Protein AF-A0A132GSX6-F1 (afdb_monomer_lite)

Radius of gyration: 27.73 Å; chains: 1; bounding box: 87×56×60 Å

Sequence (296 aa):
MCTFAADLQNEKNLLTMFFDGISNSGMMAFSIIYGVTGVVPLIAALYLLLRRANAFAPEVTPPVRLRRWAAAFFMVTALGHVWWYILYALSGDVRSEADLMRTAGYMAAVVLDIVTLQTTFAGTLMAMLQDRRRPVWPAFAAMAPFVAMGVVQMVHPSPRLMWAVIAYVVLLYVTFTAYMAFAVRQYGRWLRDNYADLERKEVWLSHVLSLAFMLLLILYSFTEFDICQLYLLHFSELVFFVFLLWRVETLSDLSGSGIQEDEETRRREYRNTGIQEDGNTGIQEDDAGPSPYTLS

Secondary structure (DSSP, 8-state):
-HHHHHHHHHHHHHHHHHHHHHTSHHHHHHHHHHHHHHHHHHHHHHHHHH--S-SS-TT----HHHHHHHHHHHHHHHHHHHHHHHHHHTT----SHHHHTTSHHHHHHHHHHHHHHHHHHHHHHHHHTT-TTS-SHHHHHHTHHHHHHHHHHHHS--HHHHHHHHHHHHHHHHHHHHHHHHHHHHHHHHHHHH-S--TT--HHHHHHHHHHHHHHHHHHTTS---HHHHHHHHHHHHHHHHHHHHHHHHS--TTTHHHHHHHHHHHHHHHHTT----------------------

Foldseek 3Di:
DVVVVVVVVVVVVVVVVLVVVCVPVLNVVLVVLLLVLLVVLQVLLCCLVVDQADDQCRPFRFDNQLSNLSSQLSNLSNVLSVLCVVLVVVQPDQPDPLSSQQALSNLVSVLSNLLRNQLSLLSNLVVLLVPPVDDSVVSNVLSVVLNVLSVVCNVPPDPVSVVVSLVSSVVSLVVSLVVSVVSCVVSVVVCVVQPVDCVLPVSVVLSVVLSVLVVVLSVLVPDDDDSVSSVVNSVSSVVSSVSSSSSSNSHHNPPPPPVVVVVVVVVVVVVVVPPDPPDPDDDDDDDDDDDDDDDD

pLDDT: mean 78.57, std 16.87, range [37.38, 98.31]

Structure (mmCIF, N/CA/C/O backbone):
data_AF-A0A132GSX6-F1
#
_entry.id   AF-A0A132GSX6-F1
#
loop_
_atom_site.group_PDB
_atom_site.id
_atom_site.type_symbol
_atom_site.label_atom_id
_atom_site.label_alt_id
_atom_site.label_comp_id
_atom_site.label_asym_id
_atom_site.label_entity_id
_atom_site.label_seq_id
_atom_site.pdbx_PDB_ins_code
_atom_site.Cartn_x
_atom_site.Cartn_y
_atom_site.Cartn_z
_atom_site.occupancy
_atom_site.B_iso_or_equiv
_atom_site.auth_seq_id
_atom_site.auth_comp_id
_atom_site.auth_asym_id
_atom_site.auth_atom_id
_atom_site.pdbx_PDB_model_num
ATOM 1 N N . MET A 1 1 ? 30.858 -28.127 -20.982 1.00 47.06 1 MET A N 1
ATOM 2 C CA . MET A 1 1 ? 31.596 -27.939 -19.710 1.00 47.06 1 MET A CA 1
ATOM 3 C C . MET A 1 1 ? 32.362 -26.616 -19.649 1.00 47.06 1 MET A C 1
ATOM 5 O O . MET A 1 1 ? 32.316 -26.003 -18.597 1.00 47.06 1 MET A O 1
ATOM 9 N N . CYS A 1 2 ? 32.982 -26.115 -20.731 1.00 45.97 2 CYS A N 1
ATOM 10 C CA . CYS A 1 2 ? 33.668 -24.806 -20.703 1.00 45.97 2 CYS A CA 1
ATOM 11 C C . CYS A 1 2 ? 32.748 -23.570 -20.587 1.00 45.97 2 CYS A C 1
ATOM 13 O O . CYS A 1 2 ? 33.209 -22.529 -20.142 1.00 45.97 2 CYS A O 1
ATOM 15 N N . THR A 1 3 ? 31.462 -23.668 -20.935 1.00 45.62 3 THR A N 1
ATOM 16 C CA . THR A 1 3 ? 30.487 -22.567 -20.790 1.00 45.62 3 THR A CA 1
ATOM 17 C C . THR A 1 3 ? 30.017 -22.368 -19.345 1.00 45.62 3 THR A C 1
ATOM 19 O O . THR A 1 3 ? 29.916 -21.240 -18.886 1.00 45.62 3 THR A O 1
ATOM 22 N N . PHE A 1 4 ? 29.854 -23.452 -18.582 1.00 38.16 4 PHE A N 1
ATOM 23 C CA . PHE A 1 4 ? 29.388 -23.395 -17.189 1.00 38.16 4 PHE A CA 1
ATOM 24 C C . PHE A 1 4 ? 30.395 -22.719 -16.240 1.00 38.16 4 PHE A C 1
ATOM 26 O O . PHE A 1 4 ? 30.014 -22.053 -15.285 1.00 38.16 4 PHE A O 1
ATOM 33 N N . ALA A 1 5 ? 31.696 -22.859 -16.515 1.00 43.88 5 ALA A N 1
ATOM 34 C CA . ALA A 1 5 ? 32.745 -22.205 -15.733 1.00 43.88 5 ALA A CA 1
ATOM 35 C C . ALA A 1 5 ? 32.859 -20.695 -16.022 1.00 43.88 5 ALA A C 1
ATOM 37 O O . ALA A 1 5 ? 33.265 -19.942 -15.141 1.00 43.88 5 ALA A O 1
ATOM 38 N N . ALA A 1 6 ? 32.487 -20.250 -17.229 1.00 47.56 6 ALA A N 1
ATOM 39 C CA . ALA A 1 6 ? 32.461 -18.831 -17.585 1.00 47.56 6 ALA A CA 1
ATOM 40 C C . ALA A 1 6 ? 31.261 -18.109 -16.946 1.00 47.56 6 ALA A C 1
ATOM 42 O O . ALA A 1 6 ? 31.431 -17.009 -16.425 1.00 47.56 6 ALA A O 1
ATOM 43 N N . ASP A 1 7 ? 30.095 -18.763 -16.891 1.00 43.75 7 ASP A N 1
ATOM 44 C CA . ASP A 1 7 ? 28.904 -18.225 -16.218 1.00 43.75 7 ASP A CA 1
ATOM 45 C C . ASP A 1 7 ? 29.120 -18.075 -14.701 1.00 43.75 7 ASP A C 1
ATOM 47 O O . ASP A 1 7 ? 28.818 -17.027 -14.132 1.00 43.75 7 ASP A O 1
ATOM 51 N N . LEU A 1 8 ? 29.765 -19.053 -14.049 1.00 46.72 8 LEU A N 1
ATOM 52 C CA . LEU A 1 8 ? 30.074 -18.980 -12.611 1.00 46.72 8 LEU A CA 1
ATOM 53 C C . LEU A 1 8 ? 31.089 -17.877 -12.257 1.00 46.72 8 LEU A C 1
ATOM 55 O O . LEU A 1 8 ? 31.076 -17.334 -11.150 1.00 46.72 8 LEU A O 1
ATOM 59 N N . GLN A 1 9 ? 32.004 -17.562 -13.178 1.00 46.28 9 GLN A N 1
ATOM 60 C CA . GLN A 1 9 ? 32.966 -16.473 -13.003 1.00 46.28 9 GLN A CA 1
ATOM 61 C C . GLN A 1 9 ? 32.269 -15.107 -13.126 1.00 46.28 9 GLN A C 1
ATOM 63 O O . GLN A 1 9 ? 32.640 -14.166 -12.427 1.00 46.28 9 GLN A O 1
ATOM 68 N N . ASN A 1 10 ? 31.232 -15.014 -13.964 1.00 47.53 10 ASN A N 1
ATOM 69 C CA . ASN A 1 10 ? 30.439 -13.801 -14.140 1.00 47.53 10 ASN A CA 1
ATOM 70 C C . ASN A 1 10 ? 29.509 -13.539 -12.939 1.00 47.53 10 ASN A C 1
ATOM 72 O O . ASN A 1 10 ? 29.406 -12.402 -12.488 1.00 47.53 10 ASN A O 1
ATOM 76 N N . GLU A 1 11 ? 28.928 -14.584 -12.335 1.00 50.19 11 GLU A N 1
ATOM 77 C CA . GLU A 1 11 ? 28.158 -14.463 -11.081 1.00 50.19 11 GLU A CA 1
ATOM 78 C C . GLU A 1 11 ? 29.018 -13.990 -9.898 1.00 50.19 11 GLU A C 1
ATOM 80 O O . GLU A 1 11 ? 28.590 -13.146 -9.106 1.00 50.19 11 GLU A O 1
ATOM 85 N N . LYS A 1 12 ? 30.261 -14.483 -9.791 1.00 49.28 12 LYS A N 1
ATOM 86 C CA . LYS A 1 12 ? 31.209 -14.006 -8.771 1.00 49.28 12 LYS A CA 1
ATOM 87 C C . LYS A 1 12 ? 31.546 -12.531 -8.951 1.00 49.28 12 LYS A C 1
ATOM 89 O O . LYS A 1 12 ? 31.607 -11.822 -7.952 1.00 49.28 12 LYS A O 1
ATOM 94 N N . ASN A 1 13 ? 31.703 -12.083 -10.196 1.00 52.22 13 ASN A N 1
ATOM 95 C CA . ASN A 1 13 ? 31.949 -10.679 -10.507 1.00 52.22 13 ASN A CA 1
ATOM 96 C C . ASN A 1 13 ? 30.751 -9.794 -10.143 1.00 52.22 13 ASN A C 1
ATOM 98 O O . ASN A 1 13 ? 30.959 -8.683 -9.675 1.00 52.22 13 ASN A O 1
ATOM 102 N N . LEU A 1 14 ? 29.518 -10.286 -10.294 1.00 52.59 14 LEU A N 1
ATOM 103 C CA . LEU A 1 14 ? 28.291 -9.552 -9.964 1.00 52.59 14 LEU A CA 1
ATOM 104 C C . LEU A 1 14 ? 28.140 -9.342 -8.449 1.00 52.59 14 LEU A C 1
ATOM 106 O O . LEU A 1 14 ? 27.826 -8.240 -8.000 1.00 52.59 14 LEU A O 1
ATOM 110 N N . LEU A 1 15 ? 28.457 -10.370 -7.654 1.00 52.69 15 LEU A N 1
ATOM 111 C CA . LEU A 1 15 ? 28.504 -10.256 -6.195 1.00 52.69 15 LEU A CA 1
ATOM 112 C C . LEU A 1 15 ? 29.637 -9.335 -5.729 1.00 52.69 15 LEU A C 1
ATOM 114 O O . LEU A 1 15 ? 29.398 -8.486 -4.875 1.00 52.69 15 LEU A O 1
ATOM 118 N N . THR A 1 16 ? 30.849 -9.439 -6.285 1.00 53.25 16 THR A N 1
ATOM 119 C CA . THR A 1 16 ? 31.948 -8.537 -5.897 1.00 53.25 16 THR A CA 1
ATOM 120 C C . THR A 1 16 ? 31.702 -7.097 -6.330 1.00 53.25 16 THR A C 1
ATOM 122 O O . THR A 1 16 ? 31.942 -6.208 -5.528 1.00 53.25 16 THR A O 1
ATOM 125 N N . MET A 1 17 ? 31.135 -6.833 -7.513 1.00 55.09 17 MET A N 1
ATOM 126 C CA . MET A 1 17 ? 30.765 -5.468 -7.927 1.00 55.09 17 MET A CA 1
ATOM 127 C C . MET A 1 17 ? 29.678 -4.870 -7.024 1.00 55.09 17 MET A C 1
ATOM 129 O O . MET A 1 17 ? 29.709 -3.679 -6.721 1.00 55.09 17 MET A O 1
ATOM 133 N N . PHE A 1 18 ? 28.738 -5.697 -6.553 1.00 55.03 18 PHE A N 1
ATOM 134 C CA . PHE A 1 18 ? 27.717 -5.289 -5.591 1.00 55.03 18 PHE A CA 1
ATOM 135 C C . PHE A 1 18 ? 28.321 -4.974 -4.213 1.00 55.03 18 PHE A C 1
ATOM 137 O O . PHE A 1 18 ? 28.035 -3.919 -3.650 1.00 55.03 18 PHE A O 1
ATOM 144 N N . PHE A 1 19 ? 29.202 -5.831 -3.686 1.00 58.06 19 PHE A N 1
ATOM 145 C CA . PHE A 1 19 ? 29.882 -5.586 -2.407 1.00 58.06 19 PHE A CA 1
ATOM 146 C C . PHE A 1 19 ? 30.886 -4.424 -2.470 1.00 58.06 19 PHE A C 1
ATOM 148 O O . PHE A 1 19 ? 30.966 -3.638 -1.525 1.00 58.06 19 PHE A O 1
ATOM 155 N N . ASP A 1 20 ? 31.585 -4.245 -3.590 1.00 55.16 20 ASP A N 1
ATOM 156 C CA . ASP A 1 20 ? 32.467 -3.097 -3.821 1.00 55.16 20 ASP A CA 1
ATOM 157 C C . ASP A 1 20 ? 31.653 -1.804 -3.978 1.00 55.16 20 ASP A C 1
ATOM 159 O O . ASP A 1 20 ? 32.035 -0.763 -3.441 1.00 55.16 20 ASP A O 1
ATOM 163 N N . GLY A 1 21 ? 30.477 -1.874 -4.614 1.00 54.53 21 GLY A N 1
ATOM 164 C CA . GLY A 1 21 ? 29.494 -0.792 -4.658 1.00 54.53 21 GLY A CA 1
ATOM 165 C C . GLY A 1 21 ? 28.941 -0.427 -3.277 1.00 54.53 21 GLY A C 1
ATOM 166 O O . GLY A 1 21 ? 28.777 0.756 -2.988 1.00 54.53 21 GLY A O 1
ATOM 167 N N . ILE A 1 22 ? 28.732 -1.412 -2.394 1.00 52.72 22 ILE A N 1
ATOM 168 C CA . ILE A 1 22 ? 28.355 -1.209 -0.983 1.00 52.72 22 ILE A CA 1
ATOM 169 C C . ILE A 1 22 ? 29.475 -0.518 -0.191 1.00 52.72 22 ILE A C 1
ATOM 171 O O . ILE A 1 22 ? 29.180 0.176 0.778 1.00 52.72 22 ILE A O 1
ATOM 175 N N . SER A 1 23 ? 30.746 -0.638 -0.591 1.00 54.50 23 SER A N 1
ATOM 176 C CA . SER A 1 23 ? 31.847 0.058 0.096 1.00 54.50 23 SER A CA 1
ATOM 177 C C . SER A 1 23 ? 31.769 1.590 -0.024 1.00 54.50 23 SER A C 1
ATOM 179 O O . SER A 1 23 ? 32.332 2.301 0.812 1.00 54.50 23 SER A O 1
ATOM 181 N N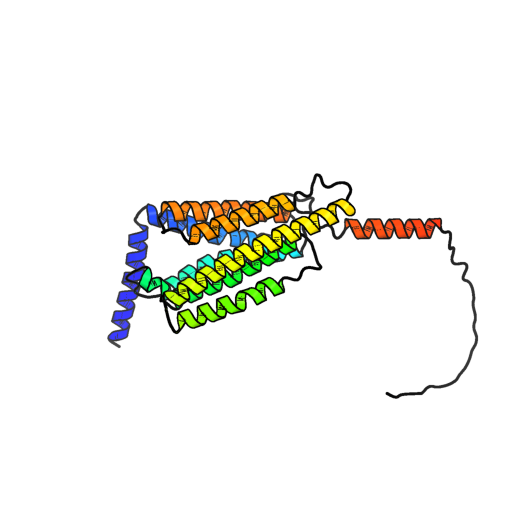 . ASN A 1 24 ? 30.997 2.113 -0.989 1.00 68.62 24 ASN A N 1
ATOM 182 C CA . ASN A 1 24 ? 30.594 3.515 -0.992 1.00 68.62 24 ASN A CA 1
ATOM 183 C C . ASN A 1 24 ? 29.591 3.755 0.142 1.00 68.62 24 ASN A C 1
ATOM 185 O O . ASN A 1 24 ? 28.496 3.190 0.157 1.00 68.62 24 ASN A O 1
ATOM 189 N N . SER A 1 25 ? 29.935 4.657 1.062 1.00 69.12 25 SER A N 1
ATOM 190 C CA . SER A 1 25 ? 29.137 4.989 2.253 1.00 69.12 25 SER A CA 1
ATOM 191 C C . SER A 1 25 ? 27.652 5.258 1.958 1.00 69.12 25 SER A C 1
ATOM 193 O O . SER A 1 25 ? 26.793 4.881 2.755 1.00 69.12 25 SER A O 1
ATOM 195 N N . GLY A 1 26 ? 27.336 5.838 0.794 1.00 72.88 26 GLY A N 1
ATOM 196 C CA . GLY A 1 26 ? 25.962 6.082 0.346 1.00 72.88 26 GLY A CA 1
ATOM 197 C C . GLY A 1 26 ? 25.153 4.819 0.018 1.00 72.88 26 GLY A C 1
ATOM 198 O O . GLY A 1 26 ? 23.970 4.764 0.342 1.00 72.88 26 GLY A O 1
ATOM 199 N N . MET A 1 27 ? 25.768 3.785 -0.563 1.00 75.56 27 MET A N 1
ATOM 200 C CA . MET A 1 27 ? 25.083 2.529 -0.912 1.00 75.56 27 MET A CA 1
ATOM 201 C C . MET A 1 27 ? 24.907 1.615 0.300 1.00 75.56 27 MET A C 1
ATOM 203 O O . MET A 1 27 ? 23.891 0.924 0.418 1.00 75.56 27 MET A O 1
ATOM 207 N N . MET A 1 28 ? 25.863 1.639 1.234 1.00 82.69 28 MET A N 1
ATOM 208 C CA . MET A 1 28 ? 25.735 0.930 2.506 1.00 82.69 28 MET A CA 1
ATOM 209 C C . MET A 1 28 ? 24.559 1.469 3.322 1.00 82.69 28 MET A C 1
ATOM 211 O O . MET A 1 28 ? 23.715 0.696 3.771 1.00 82.69 28 MET A O 1
ATOM 215 N N . ALA A 1 29 ? 24.472 2.793 3.474 1.00 85.62 29 ALA A N 1
ATOM 216 C CA . ALA A 1 29 ? 23.383 3.428 4.207 1.00 85.62 29 ALA A CA 1
ATOM 217 C C . ALA A 1 29 ? 22.014 3.160 3.555 1.00 85.62 29 ALA A C 1
ATOM 219 O O . ALA A 1 29 ? 21.051 2.864 4.266 1.00 85.62 29 ALA A O 1
ATOM 220 N N . PHE A 1 30 ? 21.940 3.159 2.219 1.00 84.50 30 PHE A N 1
ATOM 221 C CA . PHE A 1 30 ? 20.719 2.809 1.493 1.00 84.50 30 PHE A CA 1
ATOM 222 C C . PHE A 1 30 ? 20.316 1.348 1.742 1.00 84.50 30 PHE A C 1
ATOM 224 O O . PHE A 1 30 ? 19.171 1.055 2.072 1.00 84.50 30 PHE A O 1
ATOM 231 N N . SER A 1 31 ? 21.270 0.420 1.672 1.00 85.94 31 SER A N 1
ATOM 232 C CA . SER A 1 31 ? 21.003 -1.002 1.919 1.00 85.94 31 SER A CA 1
ATOM 233 C C . SER A 1 31 ? 20.517 -1.255 3.351 1.00 85.94 31 SER A C 1
ATOM 235 O O . SER A 1 31 ? 19.631 -2.080 3.573 1.00 85.94 31 SER A O 1
ATOM 237 N N . ILE A 1 32 ? 21.058 -0.518 4.329 1.00 91.12 32 ILE A N 1
ATOM 238 C CA . ILE A 1 32 ? 20.607 -0.584 5.723 1.00 91.12 32 ILE A CA 1
ATOM 239 C C . ILE A 1 32 ? 19.165 -0.085 5.842 1.00 91.12 32 ILE A C 1
ATOM 241 O O . ILE A 1 32 ? 18.340 -0.792 6.419 1.00 91.12 32 ILE A O 1
ATOM 245 N N . ILE A 1 33 ? 18.833 1.096 5.301 1.00 91.12 33 ILE A N 1
ATOM 246 C CA . ILE A 1 33 ? 17.466 1.627 5.419 1.00 91.12 33 ILE A CA 1
ATOM 247 C C . ILE A 1 33 ? 16.451 0.759 4.663 1.00 91.12 33 ILE A C 1
ATOM 249 O O . ILE A 1 33 ? 15.360 0.531 5.182 1.00 91.12 33 ILE A O 1
ATOM 253 N N . TYR A 1 34 ? 16.833 0.203 3.510 1.00 89.88 34 TYR A N 1
ATOM 254 C CA . TYR A 1 34 ? 16.035 -0.758 2.744 1.00 89.88 34 TYR A CA 1
ATOM 255 C C . TYR A 1 34 ? 15.789 -2.053 3.540 1.00 89.88 34 TYR A C 1
ATOM 257 O O . TYR A 1 34 ? 14.673 -2.556 3.646 1.00 89.88 34 TYR A O 1
ATOM 265 N N . GLY A 1 35 ? 16.826 -2.589 4.190 1.00 93.06 35 GLY A N 1
ATOM 266 C CA . GLY A 1 35 ? 16.683 -3.752 5.068 1.00 93.06 35 GLY A CA 1
ATOM 267 C C . GLY A 1 35 ? 15.777 -3.469 6.272 1.00 93.06 35 GLY A C 1
ATOM 268 O O . GLY A 1 35 ? 14.911 -4.277 6.607 1.00 93.06 35 GLY A O 1
ATOM 269 N N . VAL A 1 36 ? 15.930 -2.302 6.905 1.00 95.81 36 VAL A N 1
ATOM 270 C CA . VAL A 1 36 ? 15.093 -1.875 8.039 1.00 95.81 36 VAL A CA 1
ATOM 271 C C . VAL A 1 36 ? 13.630 -1.715 7.618 1.00 95.81 36 VAL A C 1
ATOM 273 O O . VAL A 1 36 ? 12.744 -2.187 8.333 1.00 95.81 36 VAL A O 1
ATOM 276 N N . THR A 1 37 ? 13.367 -1.115 6.455 1.00 93.19 37 THR A N 1
ATOM 277 C CA . THR A 1 37 ? 12.010 -0.965 5.899 1.00 93.19 37 THR A CA 1
ATOM 278 C C . THR A 1 37 ? 11.356 -2.290 5.529 1.00 93.19 37 THR A C 1
ATOM 280 O O . THR A 1 37 ? 10.138 -2.380 5.626 1.00 93.19 37 THR A O 1
ATOM 283 N N . GLY A 1 38 ? 12.123 -3.343 5.233 1.00 94.81 38 GLY A N 1
ATOM 284 C CA . GLY A 1 38 ? 11.595 -4.706 5.103 1.00 94.81 38 GLY A CA 1
ATOM 285 C C . GLY A 1 38 ? 11.366 -5.424 6.444 1.00 94.81 38 GLY A C 1
ATOM 286 O O . GLY A 1 38 ? 10.352 -6.097 6.638 1.00 94.81 38 GLY A O 1
ATOM 287 N N . VAL A 1 39 ? 12.282 -5.280 7.408 1.00 97.62 39 VAL A N 1
ATOM 288 C CA . VAL A 1 39 ? 12.236 -6.012 8.692 1.00 97.62 39 VAL A CA 1
ATOM 289 C C . VAL A 1 39 ? 11.191 -5.449 9.660 1.00 97.62 39 VAL A C 1
ATOM 291 O O . VAL A 1 39 ? 10.501 -6.218 10.331 1.00 97.62 39 VAL A O 1
ATOM 294 N N . VAL A 1 40 ? 11.037 -4.126 9.742 1.00 97.50 40 VAL A N 1
ATOM 295 C CA . VAL A 1 40 ? 10.042 -3.480 10.618 1.00 97.50 40 VAL A CA 1
ATOM 296 C C . VAL A 1 40 ? 8.611 -3.973 10.349 1.00 97.50 40 VAL A C 1
ATOM 298 O O . VAL A 1 40 ? 7.961 -4.417 11.302 1.00 97.50 40 VAL A O 1
ATOM 301 N N . PRO A 1 41 ? 8.092 -3.966 9.105 1.00 97.12 41 PRO A N 1
ATOM 302 C CA . PRO A 1 41 ? 6.758 -4.481 8.837 1.00 97.12 41 PRO A CA 1
ATOM 303 C C . PRO A 1 41 ? 6.677 -6.000 9.047 1.00 97.12 41 PRO A C 1
ATOM 305 O O . PRO A 1 41 ? 5.662 -6.472 9.551 1.00 97.12 41 PRO A O 1
ATOM 308 N N . LEU A 1 42 ? 7.738 -6.783 8.809 1.00 98.25 42 LEU A N 1
ATOM 309 C CA . LEU A 1 42 ? 7.736 -8.208 9.174 1.00 98.25 42 LEU A CA 1
ATOM 310 C C . LEU A 1 42 ? 7.492 -8.406 10.680 1.00 98.25 42 LEU A C 1
ATOM 312 O O . LEU A 1 42 ? 6.626 -9.190 11.076 1.00 98.25 42 LEU A O 1
ATOM 316 N N . ILE A 1 43 ? 8.219 -7.667 11.523 1.00 98.31 43 ILE A N 1
ATOM 317 C CA . ILE A 1 43 ? 8.036 -7.701 12.979 1.00 98.31 43 ILE A CA 1
ATOM 318 C C . ILE A 1 43 ? 6.613 -7.265 13.344 1.00 98.31 43 ILE A C 1
ATOM 320 O O . ILE A 1 43 ? 5.966 -7.935 14.147 1.00 98.31 43 ILE A O 1
ATOM 324 N N . ALA A 1 44 ? 6.096 -6.194 12.734 1.00 97.69 44 ALA A N 1
ATOM 325 C CA . ALA A 1 44 ? 4.734 -5.718 12.968 1.00 97.69 44 ALA A CA 1
ATOM 326 C C . ALA A 1 44 ? 3.669 -6.757 12.565 1.00 97.69 44 ALA A C 1
ATOM 328 O O . ALA A 1 44 ? 2.704 -6.973 13.300 1.00 97.69 44 ALA A O 1
ATOM 329 N N . ALA A 1 45 ? 3.852 -7.452 11.439 1.00 98.31 45 ALA A N 1
ATOM 330 C CA . ALA A 1 45 ? 2.959 -8.514 10.983 1.00 98.31 45 ALA A CA 1
ATOM 331 C C . ALA A 1 45 ? 2.932 -9.686 11.973 1.00 98.31 45 ALA A C 1
ATOM 333 O O . ALA A 1 45 ? 1.859 -10.110 12.409 1.00 98.31 45 ALA A O 1
ATOM 334 N N . LEU A 1 46 ? 4.109 -10.177 12.376 1.00 98.12 46 LEU A N 1
ATOM 335 C CA . LEU A 1 46 ? 4.236 -11.248 13.367 1.00 98.12 46 LEU A CA 1
ATOM 336 C C . LEU A 1 46 ? 3.645 -10.829 14.715 1.00 98.12 46 LEU A C 1
ATOM 338 O O . LEU A 1 46 ? 2.902 -11.592 15.327 1.00 98.12 46 LEU A O 1
ATOM 342 N N . TYR A 1 47 ? 3.907 -9.597 15.147 1.00 97.69 47 TYR A N 1
ATOM 343 C CA . TYR A 1 47 ? 3.320 -9.018 16.348 1.00 97.69 47 TYR A CA 1
ATOM 344 C C . TYR A 1 47 ? 1.783 -9.052 16.299 1.00 97.69 47 TYR A C 1
ATOM 346 O O . TYR A 1 47 ? 1.147 -9.550 17.232 1.00 97.69 47 TYR A O 1
ATOM 354 N N . LEU A 1 48 ? 1.177 -8.583 15.203 1.00 96.69 48 LEU A N 1
ATOM 355 C CA . LEU A 1 48 ? -0.279 -8.514 15.069 1.00 96.69 48 LEU A CA 1
ATOM 356 C C . LEU A 1 48 ? -0.950 -9.895 15.027 1.00 96.69 48 LEU A C 1
ATOM 358 O O . LEU A 1 48 ? -2.076 -10.030 15.521 1.00 96.69 48 LEU A O 1
ATOM 362 N N . LEU A 1 49 ? -0.274 -10.898 14.456 1.00 95.94 49 LEU A N 1
ATOM 363 C CA . LEU A 1 49 ? -0.776 -12.271 14.329 1.00 95.94 49 LEU A CA 1
ATOM 364 C C . LEU A 1 49 ? -0.582 -13.106 15.598 1.00 95.94 49 LEU A C 1
ATOM 366 O O . LEU A 1 49 ? -1.467 -13.882 15.956 1.00 95.94 49 LEU A O 1
ATOM 370 N N . LEU A 1 50 ? 0.569 -12.973 16.258 1.00 95.81 50 LEU A N 1
ATOM 371 C CA . LEU A 1 50 ? 0.962 -13.847 17.364 1.00 95.81 50 LEU A CA 1
ATOM 372 C C . LEU A 1 50 ? 0.545 -13.290 18.726 1.00 95.81 50 LEU A C 1
ATOM 374 O O . LEU A 1 50 ? 0.222 -14.058 19.635 1.00 95.81 50 LEU A O 1
ATOM 378 N N . ARG A 1 51 ? 0.526 -11.962 18.891 1.00 92.50 51 ARG A N 1
ATOM 379 C CA . ARG A 1 51 ? 0.175 -11.334 20.167 1.00 92.50 51 ARG A CA 1
ATOM 380 C C . ARG A 1 51 ? -1.312 -11.000 20.213 1.00 92.50 51 ARG A C 1
ATOM 382 O O . ARG A 1 51 ? -1.855 -10.387 19.297 1.00 92.50 51 ARG A O 1
ATOM 389 N N . ARG A 1 52 ? -1.967 -11.378 21.315 1.00 84.31 52 ARG A N 1
ATOM 390 C CA . ARG A 1 52 ? -3.388 -11.074 21.570 1.00 84.31 52 ARG A CA 1
ATOM 391 C C . ARG A 1 52 ? -3.607 -9.719 22.245 1.00 84.31 52 ARG A C 1
ATOM 393 O O . ARG A 1 52 ? -4.627 -9.092 22.001 1.00 84.31 52 ARG A O 1
ATOM 400 N N . ALA A 1 53 ? -2.661 -9.289 23.079 1.00 87.25 53 ALA A N 1
ATOM 401 C CA . ALA A 1 53 ? -2.717 -8.014 23.788 1.00 87.25 53 ALA A CA 1
ATOM 402 C C . ALA A 1 53 ? -2.014 -6.903 23.000 1.00 87.25 53 ALA A C 1
ATOM 404 O O . ALA A 1 53 ? -0.986 -7.152 22.364 1.00 87.25 53 ALA A O 1
ATOM 405 N N . ASN A 1 54 ? -2.538 -5.686 23.107 1.00 90.88 54 ASN A N 1
ATOM 406 C CA . ASN A 1 54 ? -1.918 -4.485 22.561 1.00 90.88 54 ASN A CA 1
ATOM 407 C C . ASN A 1 54 ? -0.697 -4.056 23.390 1.00 90.88 54 ASN A C 1
ATOM 409 O O . ASN A 1 54 ? -0.593 -4.355 24.580 1.00 90.88 54 ASN A O 1
ATOM 413 N N . ALA A 1 55 ? 0.246 -3.382 22.740 1.00 91.56 55 ALA A N 1
ATOM 414 C CA . ALA A 1 55 ? 1.431 -2.803 23.354 1.00 91.56 55 ALA A CA 1
ATOM 415 C C . ALA A 1 55 ? 1.211 -1.330 23.734 1.00 91.56 55 ALA A C 1
ATOM 417 O O . ALA A 1 55 ? 1.641 -0.923 24.808 1.00 91.56 55 ALA A O 1
ATOM 418 N N . PHE A 1 56 ? 0.535 -0.555 22.881 1.00 89.38 56 PHE A N 1
ATOM 419 C CA . PHE A 1 56 ? 0.304 0.882 23.057 1.00 89.38 56 PHE A CA 1
ATOM 420 C C . PHE A 1 56 ? -0.963 1.203 23.853 1.00 89.38 56 PHE A C 1
ATOM 422 O O . PHE A 1 56 ? -0.975 2.178 24.596 1.00 89.38 56 PHE A O 1
ATOM 429 N N . ALA A 1 57 ? -2.015 0.394 23.701 1.00 89.62 57 ALA A N 1
ATOM 430 C CA . ALA A 1 57 ? -3.301 0.576 24.382 1.00 89.62 57 ALA A CA 1
ATOM 431 C C . ALA A 1 57 ? -3.817 -0.768 24.935 1.00 89.62 57 ALA A C 1
ATOM 433 O O . ALA A 1 57 ? -4.688 -1.388 24.312 1.00 89.62 57 ALA A O 1
ATOM 434 N N . PRO A 1 58 ? -3.232 -1.284 26.039 1.00 90.00 58 PRO A N 1
ATOM 435 C CA . PRO A 1 58 ? -3.545 -2.608 26.594 1.00 90.00 58 PRO A CA 1
ATOM 436 C C . PRO A 1 58 ? -5.023 -2.822 26.946 1.00 90.00 58 PRO A C 1
ATOM 438 O O . PRO A 1 58 ? -5.506 -3.951 26.918 1.00 90.00 58 PRO A O 1
ATOM 441 N N . GLU A 1 59 ? -5.730 -1.745 27.274 1.00 88.81 59 GLU A N 1
ATOM 442 C CA . GLU A 1 59 ? -7.153 -1.707 27.612 1.00 88.81 59 GLU A CA 1
ATOM 443 C C . GLU A 1 59 ? -8.083 -1.745 26.392 1.00 88.81 59 GLU A C 1
ATOM 445 O O . GLU A 1 59 ? -9.274 -2.029 26.523 1.00 88.81 59 GLU A O 1
ATOM 450 N N . VAL A 1 60 ? -7.561 -1.471 25.194 1.00 88.06 60 VAL A N 1
ATOM 451 C CA . VAL A 1 60 ? -8.347 -1.471 23.961 1.00 88.06 60 VAL A CA 1
ATOM 452 C C . VAL A 1 60 ? -8.360 -2.869 23.355 1.00 88.06 60 VAL A C 1
ATOM 454 O O . VAL A 1 60 ? -7.321 -3.489 23.153 1.00 88.06 60 VAL A O 1
ATOM 457 N N . THR A 1 61 ? -9.548 -3.354 22.995 1.00 88.81 61 THR A N 1
ATOM 458 C CA . THR A 1 61 ? -9.689 -4.559 22.167 1.00 88.81 61 THR A CA 1
ATOM 459 C C . THR A 1 61 ? -9.883 -4.146 20.707 1.00 88.81 61 THR A C 1
ATOM 461 O O . THR A 1 61 ? -10.934 -3.586 20.379 1.00 88.81 61 THR A O 1
ATOM 464 N N . PRO A 1 62 ? -8.900 -4.379 19.821 1.00 88.81 62 PRO A N 1
ATOM 465 C CA . PRO A 1 62 ? -8.990 -3.942 18.436 1.00 88.81 62 PRO A CA 1
ATOM 466 C C . PRO A 1 62 ? -9.796 -4.920 17.568 1.00 88.81 62 PRO A C 1
ATOM 468 O O . PRO A 1 62 ? -9.791 -6.129 17.830 1.00 88.81 62 PRO A O 1
ATOM 471 N N . PRO A 1 63 ? -10.430 -4.451 16.474 1.00 90.38 63 PRO A N 1
ATOM 472 C CA . PRO A 1 63 ? -11.170 -5.324 15.575 1.00 90.38 63 PRO A CA 1
ATOM 473 C C . PRO A 1 63 ? -10.276 -6.418 14.985 1.00 90.38 63 PRO A C 1
ATOM 475 O O . PRO A 1 63 ? -9.290 -6.138 14.296 1.00 90.38 63 PRO A O 1
ATOM 478 N N . VAL A 1 64 ? -10.662 -7.686 15.160 1.00 92.12 64 VAL A N 1
ATOM 479 C CA . VAL A 1 64 ? -9.898 -8.843 14.643 1.00 92.12 64 VAL A CA 1
ATOM 480 C C . VAL A 1 64 ? -9.700 -8.756 13.127 1.00 92.12 64 VAL A C 1
ATOM 482 O O . VAL A 1 64 ? -8.626 -9.070 12.611 1.00 92.12 64 VAL A O 1
ATOM 485 N N . ARG A 1 65 ? -10.725 -8.287 12.398 1.00 93.06 65 ARG A N 1
ATOM 486 C CA . ARG A 1 65 ? -10.648 -8.070 10.945 1.00 93.06 65 ARG A CA 1
ATOM 487 C C . ARG A 1 65 ? -9.568 -7.041 10.594 1.00 93.06 65 ARG A C 1
ATOM 489 O O . ARG A 1 65 ? -8.813 -7.286 9.661 1.00 93.06 65 ARG A O 1
ATOM 496 N N . LEU A 1 66 ? -9.473 -5.936 11.339 1.00 93.31 66 LEU A N 1
ATOM 497 C CA . LEU A 1 66 ? -8.458 -4.904 11.114 1.00 93.31 66 LEU A CA 1
ATOM 498 C C . LEU A 1 66 ? -7.053 -5.441 11.389 1.00 93.31 66 LEU A C 1
ATOM 500 O O . LEU A 1 66 ? -6.191 -5.300 10.528 1.00 93.31 66 LEU A O 1
ATOM 504 N N . ARG A 1 67 ? -6.842 -6.128 12.523 1.00 95.38 67 ARG A N 1
ATOM 505 C CA . ARG A 1 67 ? -5.539 -6.745 12.833 1.00 95.38 67 ARG A CA 1
ATOM 506 C C . ARG A 1 67 ? -5.059 -7.667 11.715 1.00 95.38 67 ARG A C 1
ATOM 508 O O . ARG A 1 67 ? -3.906 -7.583 11.315 1.00 95.38 67 ARG A O 1
ATOM 515 N N . ARG A 1 68 ? -5.937 -8.535 11.195 1.00 96.25 68 ARG A N 1
ATOM 516 C CA . ARG A 1 68 ? -5.587 -9.497 10.134 1.00 96.25 68 ARG A CA 1
ATOM 517 C C . ARG A 1 68 ? -5.228 -8.814 8.817 1.00 96.25 68 ARG A C 1
ATOM 519 O O . ARG A 1 68 ? -4.240 -9.195 8.202 1.00 96.25 68 ARG A O 1
ATOM 526 N N . TRP A 1 69 ? -6.005 -7.818 8.392 1.00 96.00 69 TRP A N 1
ATOM 527 C CA . TRP A 1 69 ? -5.707 -7.087 7.157 1.00 96.00 69 TRP A CA 1
ATOM 528 C C . TRP A 1 69 ? -4.434 -6.248 7.274 1.00 96.00 69 TRP A C 1
ATOM 530 O O . TRP A 1 69 ? -3.610 -6.303 6.367 1.00 96.00 69 TRP A O 1
ATOM 540 N N . ALA A 1 70 ? -4.226 -5.564 8.402 1.00 95.81 70 ALA A N 1
ATOM 541 C CA . ALA A 1 70 ? -2.996 -4.817 8.647 1.00 95.81 70 ALA A CA 1
ATOM 542 C C . ALA A 1 70 ? -1.769 -5.740 8.709 1.00 95.81 70 ALA A C 1
ATOM 544 O O . ALA A 1 70 ? -0.737 -5.428 8.126 1.00 95.81 70 ALA A O 1
ATOM 545 N N . ALA A 1 71 ? -1.888 -6.911 9.344 1.00 97.94 71 ALA A N 1
ATOM 546 C CA . ALA A 1 71 ? -0.822 -7.909 9.341 1.00 97.94 71 ALA A CA 1
ATOM 547 C C . ALA A 1 71 ? -0.514 -8.432 7.931 1.00 97.94 71 ALA A C 1
ATOM 549 O O . ALA A 1 71 ? 0.652 -8.586 7.584 1.00 97.94 71 ALA A O 1
ATOM 550 N N . ALA A 1 72 ? -1.544 -8.683 7.114 1.00 97.88 72 ALA A N 1
ATOM 551 C CA . ALA A 1 72 ? -1.362 -9.083 5.722 1.00 97.88 72 ALA A CA 1
ATOM 552 C C . ALA A 1 72 ? -0.666 -7.984 4.908 1.00 97.88 72 ALA A C 1
ATOM 554 O O . ALA A 1 72 ? 0.247 -8.292 4.152 1.00 97.88 72 ALA A O 1
ATOM 555 N N . PHE A 1 73 ? -1.054 -6.720 5.105 1.00 96.06 73 PHE A N 1
ATOM 556 C CA . PHE A 1 73 ? -0.405 -5.570 4.480 1.00 96.06 73 PHE A CA 1
ATOM 557 C C . PHE A 1 73 ? 1.076 -5.492 4.855 1.00 96.06 73 PHE A C 1
ATOM 559 O O . PHE A 1 73 ? 1.925 -5.520 3.973 1.00 96.06 73 PHE A O 1
ATOM 566 N N . PHE A 1 74 ? 1.398 -5.516 6.149 1.00 97.56 74 PHE A N 1
ATOM 567 C CA . PHE A 1 74 ? 2.784 -5.497 6.608 1.00 97.56 74 PHE A CA 1
ATOM 568 C C . PHE A 1 74 ? 3.606 -6.693 6.100 1.00 97.56 74 PHE A C 1
ATOM 570 O O . PHE A 1 74 ? 4.748 -6.526 5.678 1.00 97.56 74 PHE A O 1
ATOM 577 N N . MET A 1 75 ? 3.031 -7.899 6.093 1.00 98.06 75 MET A N 1
ATOM 578 C CA . MET A 1 75 ? 3.716 -9.081 5.566 1.00 98.06 75 MET A CA 1
ATOM 579 C C . MET A 1 75 ? 4.007 -8.933 4.070 1.00 98.06 75 MET A C 1
ATOM 581 O O . MET A 1 75 ? 5.111 -9.229 3.626 1.00 98.06 75 MET A O 1
ATOM 585 N N . VAL A 1 76 ? 3.034 -8.452 3.297 1.00 96.69 76 VAL A N 1
ATOM 586 C CA . VAL A 1 76 ? 3.206 -8.181 1.869 1.00 96.69 76 VAL A CA 1
ATOM 587 C C . VAL A 1 76 ? 4.278 -7.121 1.635 1.00 96.69 76 VAL A C 1
ATOM 589 O O . VAL A 1 76 ? 5.117 -7.322 0.770 1.00 96.69 76 VAL A O 1
ATOM 592 N N . THR A 1 77 ? 4.321 -6.045 2.422 1.00 94.69 77 THR A N 1
ATOM 593 C CA . THR A 1 77 ? 5.384 -5.036 2.310 1.00 94.69 77 THR A CA 1
ATOM 594 C C . THR A 1 77 ? 6.770 -5.614 2.586 1.00 94.69 77 THR A C 1
ATOM 596 O O . THR A 1 77 ? 7.719 -5.320 1.859 1.00 94.69 77 THR A O 1
ATOM 599 N N . ALA A 1 78 ? 6.898 -6.478 3.596 1.00 96.50 78 ALA A N 1
ATOM 600 C CA . ALA A 1 78 ? 8.154 -7.165 3.882 1.00 96.50 78 ALA A CA 1
ATOM 601 C C . ALA A 1 78 ? 8.573 -8.100 2.735 1.00 96.50 78 ALA A C 1
ATOM 603 O O . ALA A 1 78 ? 9.730 -8.092 2.319 1.00 96.50 78 ALA A O 1
ATOM 604 N N . LEU A 1 79 ? 7.629 -8.876 2.191 1.00 96.25 79 LEU A N 1
ATOM 605 C CA . LEU A 1 79 ? 7.875 -9.739 1.032 1.00 96.25 79 LEU A CA 1
ATOM 606 C C . LEU A 1 79 ? 8.208 -8.931 -0.229 1.00 96.25 79 LEU A C 1
ATOM 608 O O . LEU A 1 79 ? 9.060 -9.374 -0.993 1.00 96.25 79 LEU A O 1
ATOM 612 N N . GLY A 1 80 ? 7.628 -7.733 -0.365 1.00 93.88 80 GLY A N 1
ATOM 613 C CA . GLY A 1 80 ? 7.996 -6.676 -1.310 1.00 93.88 80 GLY A CA 1
ATOM 614 C C . GLY A 1 80 ? 9.500 -6.546 -1.470 1.00 93.88 80 GLY A C 1
ATOM 615 O O . GLY A 1 80 ? 10.062 -6.767 -2.539 1.00 93.88 80 GLY A O 1
ATOM 616 N N . HIS A 1 81 ? 10.170 -6.288 -0.351 1.00 92.38 81 HIS A N 1
ATOM 617 C CA . HIS A 1 81 ? 11.614 -6.081 -0.317 1.00 92.38 81 HIS A CA 1
ATOM 618 C C . HIS A 1 81 ? 12.399 -7.331 -0.745 1.00 92.38 81 HIS A C 1
ATOM 620 O O . HIS A 1 81 ? 13.441 -7.240 -1.393 1.00 92.38 81 HIS A O 1
ATOM 626 N N . VAL A 1 82 ? 11.887 -8.519 -0.412 1.00 92.75 82 VAL A N 1
ATOM 627 C CA . VAL A 1 82 ? 12.529 -9.794 -0.751 1.00 92.75 82 VAL A CA 1
ATOM 628 C C . VAL A 1 82 ? 12.381 -10.107 -2.237 1.00 92.75 82 VAL A C 1
ATOM 630 O O . VAL A 1 82 ? 13.373 -10.426 -2.893 1.00 92.75 82 VAL A O 1
ATOM 633 N N . TRP A 1 83 ? 11.170 -10.029 -2.797 1.00 94.06 83 TRP A N 1
ATOM 634 C CA . TRP A 1 83 ? 10.983 -10.355 -4.209 1.00 94.06 83 TRP A CA 1
ATOM 635 C C . TRP A 1 83 ? 11.540 -9.276 -5.129 1.00 94.06 83 TRP A C 1
ATOM 637 O O . TRP A 1 83 ? 11.979 -9.631 -6.215 1.00 94.06 83 TRP A O 1
ATOM 647 N N . TRP A 1 84 ? 11.604 -8.005 -4.714 1.00 89.56 84 TRP A N 1
ATOM 648 C CA . TRP A 1 84 ? 12.313 -6.982 -5.484 1.00 89.56 84 TRP A CA 1
ATOM 649 C C . TRP A 1 84 ? 13.783 -7.336 -5.601 1.00 89.56 84 TRP A C 1
ATOM 651 O O . TRP A 1 84 ? 14.307 -7.362 -6.708 1.00 89.56 84 TRP A O 1
ATOM 661 N N . TYR A 1 85 ? 14.420 -7.697 -4.487 1.00 85.38 85 TYR A N 1
ATOM 662 C CA . TYR A 1 85 ? 15.807 -8.145 -4.499 1.00 85.38 85 TYR A CA 1
ATOM 663 C C . TYR A 1 85 ? 16.010 -9.360 -5.418 1.00 85.38 85 TYR A C 1
ATOM 665 O O . TYR A 1 85 ? 16.887 -9.345 -6.279 1.00 85.38 85 TYR A O 1
ATOM 673 N N . ILE A 1 86 ? 15.167 -10.390 -5.287 1.00 88.25 86 ILE A N 1
ATOM 674 C CA . ILE A 1 86 ? 15.272 -11.620 -6.088 1.00 88.25 86 ILE A CA 1
ATOM 675 C C . ILE A 1 86 ? 15.022 -11.339 -7.575 1.00 88.25 86 ILE A C 1
ATOM 677 O O . ILE A 1 86 ? 15.820 -11.735 -8.418 1.00 88.25 86 ILE A O 1
ATOM 681 N N . LEU A 1 87 ? 13.925 -10.667 -7.921 1.00 86.56 87 LEU A N 1
ATOM 682 C CA . LEU A 1 87 ? 13.534 -10.432 -9.313 1.00 86.56 87 LEU A CA 1
ATOM 683 C C . LEU A 1 87 ? 14.447 -9.418 -10.004 1.00 86.56 87 LEU A C 1
ATOM 685 O O . LEU A 1 87 ? 14.685 -9.547 -11.204 1.00 86.56 87 LEU A O 1
ATOM 689 N N . TYR A 1 88 ? 15.006 -8.466 -9.254 1.00 80.31 88 TYR A N 1
ATOM 690 C CA . TYR A 1 88 ? 16.067 -7.592 -9.740 1.00 80.31 88 TYR A CA 1
ATOM 691 C C . TYR A 1 88 ? 17.353 -8.381 -10.002 1.00 80.31 88 TYR A C 1
ATOM 693 O O . TYR A 1 88 ? 17.914 -8.274 -11.089 1.00 80.31 88 TYR A O 1
ATOM 701 N N . ALA A 1 89 ? 17.784 -9.249 -9.080 1.00 81.12 89 ALA A N 1
ATOM 702 C CA . ALA A 1 89 ? 18.949 -10.111 -9.296 1.00 81.12 89 ALA A CA 1
ATOM 703 C C . ALA A 1 89 ? 18.772 -11.052 -10.506 1.00 81.12 89 ALA A C 1
ATOM 705 O O . ALA A 1 89 ? 19.725 -11.320 -11.232 1.00 81.12 89 ALA A O 1
ATOM 706 N N . LEU A 1 90 ? 17.542 -11.507 -10.765 1.00 80.62 90 LEU A N 1
ATOM 707 C CA . LEU A 1 90 ? 17.194 -12.331 -11.926 1.00 80.62 90 LEU A CA 1
ATOM 708 C C . LEU A 1 90 ? 17.004 -11.532 -13.227 1.00 80.62 90 LEU A C 1
ATOM 710 O O . LEU A 1 90 ? 16.853 -12.139 -14.287 1.00 80.62 90 LEU A O 1
ATOM 714 N N . SER A 1 91 ? 16.993 -10.195 -13.180 1.00 78.50 91 SER A N 1
ATOM 715 C CA . SER A 1 91 ? 16.771 -9.352 -14.366 1.00 78.50 91 SER A CA 1
ATOM 716 C C . SER A 1 91 ? 17.980 -9.285 -15.312 1.00 78.50 91 SER A C 1
ATOM 718 O O . SER A 1 91 ? 17.832 -8.872 -16.463 1.00 78.50 91 SER A O 1
ATOM 720 N N . GLY A 1 92 ? 19.138 -9.794 -14.878 1.00 74.69 92 GLY A N 1
ATOM 721 C CA . GLY A 1 92 ? 20.336 -9.939 -15.701 1.00 74.69 92 GLY A CA 1
ATOM 722 C C . GLY A 1 92 ? 21.069 -8.622 -15.956 1.00 74.69 92 GLY A C 1
ATOM 723 O O . GLY A 1 92 ? 20.992 -7.679 -15.173 1.00 74.69 92 GLY A O 1
ATOM 724 N N . ASP A 1 93 ? 21.827 -8.585 -17.053 1.00 70.50 93 ASP A N 1
ATOM 725 C CA . ASP A 1 93 ? 22.766 -7.505 -17.367 1.00 70.50 93 ASP A CA 1
ATOM 726 C C . ASP A 1 93 ? 22.031 -6.298 -17.982 1.00 70.50 93 ASP A C 1
ATOM 728 O O . ASP A 1 93 ? 21.905 -6.138 -19.201 1.00 70.50 93 ASP A O 1
ATOM 732 N N . VAL A 1 94 ? 21.467 -5.468 -17.110 1.00 76.38 94 VAL A N 1
ATOM 733 C CA . VAL A 1 94 ? 20.692 -4.279 -17.466 1.00 76.38 94 VAL A CA 1
ATOM 734 C C . VAL A 1 94 ? 21.630 -3.089 -17.668 1.00 76.38 94 VAL A C 1
ATOM 736 O O . VAL A 1 94 ? 22.293 -2.635 -16.740 1.00 76.38 94 VAL A O 1
ATOM 739 N N . ARG A 1 95 ? 21.676 -2.554 -18.894 1.00 74.06 95 ARG A N 1
ATOM 740 C CA . ARG A 1 95 ? 22.579 -1.445 -19.267 1.00 74.06 95 ARG A CA 1
ATOM 741 C C . ARG A 1 95 ? 21.968 -0.059 -19.090 1.00 74.06 95 ARG A C 1
ATOM 743 O O . ARG A 1 95 ? 22.696 0.930 -19.073 1.00 74.06 95 ARG A O 1
ATOM 750 N N . SER A 1 96 ? 20.643 0.020 -19.005 1.00 80.00 96 SER A N 1
ATOM 751 C CA . SER A 1 96 ? 19.911 1.272 -18.842 1.00 80.00 96 SER A CA 1
ATOM 752 C C . SER A 1 96 ? 18.591 1.050 -18.108 1.00 80.00 96 SER A C 1
ATOM 754 O O . SER A 1 96 ? 18.027 -0.043 -18.135 1.00 80.00 96 SER A O 1
ATOM 756 N N . GLU A 1 97 ? 18.054 2.105 -17.499 1.00 74.44 97 GLU A N 1
ATOM 757 C CA . GLU A 1 97 ? 16.727 2.084 -16.871 1.00 74.44 97 GLU A CA 1
ATOM 758 C C . GLU A 1 97 ? 15.624 1.694 -17.870 1.00 74.44 97 GLU A C 1
ATOM 760 O O . GLU A 1 97 ? 14.737 0.897 -17.566 1.00 74.44 97 GLU A O 1
ATOM 765 N N . ALA A 1 98 ? 15.725 2.173 -19.113 1.00 78.62 98 ALA A N 1
ATOM 766 C CA . ALA A 1 98 ? 14.792 1.814 -20.176 1.00 78.62 98 ALA A CA 1
ATOM 767 C C . ALA A 1 98 ? 14.836 0.316 -20.526 1.00 78.62 98 ALA A C 1
ATOM 769 O O . ALA A 1 98 ? 13.813 -0.241 -20.932 1.00 78.62 98 ALA A O 1
ATOM 770 N N . ASP A 1 99 ? 15.993 -0.334 -20.370 1.00 79.88 99 ASP A N 1
ATOM 771 C CA . ASP A 1 99 ? 16.128 -1.782 -20.530 1.00 79.88 99 ASP A CA 1
ATOM 772 C C . ASP A 1 99 ? 15.577 -2.523 -19.307 1.00 79.88 99 ASP A C 1
ATOM 774 O O . ASP A 1 99 ? 14.888 -3.529 -19.480 1.00 79.88 99 ASP A O 1
ATOM 778 N N . LEU A 1 100 ? 15.776 -1.988 -18.093 1.00 80.81 100 LEU A N 1
ATOM 779 C CA . LEU A 1 100 ? 15.231 -2.551 -16.851 1.00 80.81 100 LEU A CA 1
ATOM 780 C C . LEU A 1 100 ? 13.711 -2.697 -16.933 1.00 80.81 100 LEU A C 1
ATOM 782 O O . LEU A 1 100 ? 13.175 -3.783 -16.709 1.00 80.81 100 LEU A O 1
ATOM 786 N N . MET A 1 101 ? 13.030 -1.619 -17.338 1.00 79.75 101 MET A N 1
ATOM 787 C CA . MET A 1 101 ? 11.569 -1.560 -17.473 1.00 79.75 101 MET A CA 1
ATOM 788 C C . MET A 1 101 ? 11.007 -2.527 -18.527 1.00 79.75 101 MET A C 1
ATOM 790 O O . MET A 1 101 ? 9.796 -2.753 -18.586 1.00 79.75 101 MET A O 1
ATOM 794 N N . ARG A 1 102 ? 11.861 -3.084 -19.395 1.00 82.00 102 ARG A N 1
ATOM 795 C CA . ARG A 1 102 ? 11.482 -4.080 -20.408 1.00 82.00 102 ARG A CA 1
ATOM 796 C C . ARG A 1 102 ? 11.712 -5.512 -19.942 1.00 82.00 102 ARG A C 1
ATOM 798 O O . ARG A 1 102 ? 11.249 -6.431 -20.613 1.00 82.00 102 ARG A O 1
ATOM 805 N N . THR A 1 103 ? 12.410 -5.719 -18.827 1.00 87.75 103 THR A N 1
ATOM 806 C CA . THR A 1 103 ? 12.648 -7.066 -18.308 1.00 87.75 103 THR A CA 1
ATOM 807 C C . THR A 1 103 ? 11.366 -7.653 -17.718 1.00 87.75 103 THR A C 1
ATOM 809 O O . THR A 1 103 ? 10.592 -6.980 -17.030 1.00 87.75 103 THR A O 1
ATOM 812 N N . ALA A 1 104 ? 11.146 -8.946 -17.963 1.00 88.31 104 ALA A N 1
ATOM 813 C CA . ALA A 1 104 ? 10.013 -9.661 -17.385 1.00 88.31 104 ALA A CA 1
ATOM 814 C C . ALA A 1 104 ? 10.099 -9.715 -15.849 1.00 88.31 104 ALA A C 1
ATOM 816 O O . ALA A 1 104 ? 9.071 -9.620 -15.187 1.00 88.31 104 ALA A O 1
ATOM 817 N N . GLY A 1 105 ? 11.313 -9.808 -15.288 1.00 88.25 105 GLY A N 1
ATOM 818 C CA . GLY A 1 105 ? 11.549 -9.802 -13.841 1.00 88.25 105 GLY A CA 1
ATOM 819 C C . GLY A 1 105 ? 11.098 -8.501 -13.176 1.00 88.25 105 GLY A C 1
ATOM 820 O O . GLY A 1 105 ? 10.329 -8.547 -12.217 1.00 88.25 105 GLY A O 1
ATOM 821 N N . TYR A 1 106 ? 11.485 -7.348 -13.734 1.00 87.69 106 TYR A N 1
ATOM 822 C CA . TYR A 1 106 ? 11.041 -6.046 -13.234 1.00 87.69 106 TYR A CA 1
ATOM 823 C C . TYR A 1 106 ? 9.518 -5.914 -13.287 1.00 87.69 106 TYR A C 1
ATOM 825 O O . TYR A 1 106 ? 8.889 -5.594 -12.280 1.00 87.69 106 TYR A O 1
ATOM 833 N N . MET A 1 107 ? 8.891 -6.233 -14.426 1.00 90.12 107 MET A N 1
ATOM 834 C CA . MET A 1 107 ? 7.430 -6.141 -14.509 1.00 90.12 107 MET A CA 1
ATOM 835 C C . MET A 1 107 ? 6.720 -7.148 -13.611 1.00 90.12 107 MET A C 1
ATOM 837 O O . MET A 1 107 ? 5.650 -6.833 -13.095 1.00 90.12 107 MET A O 1
ATOM 841 N N . ALA A 1 108 ? 7.285 -8.335 -13.384 1.00 92.44 108 ALA A N 1
ATOM 842 C CA . ALA A 1 108 ? 6.733 -9.287 -12.426 1.00 92.44 108 ALA A CA 1
ATOM 843 C C . ALA A 1 108 ? 6.754 -8.717 -11.004 1.00 92.44 108 ALA A C 1
ATOM 845 O O . ALA A 1 108 ? 5.747 -8.831 -10.306 1.00 92.44 108 ALA A O 1
ATOM 846 N N . ALA A 1 109 ? 7.843 -8.048 -10.610 1.00 91.38 109 ALA A N 1
ATOM 847 C CA . ALA A 1 109 ? 7.947 -7.378 -9.317 1.00 91.38 109 ALA A CA 1
ATOM 848 C C . ALA A 1 109 ? 6.905 -6.259 -9.191 1.00 91.38 109 ALA A C 1
ATOM 850 O O . ALA A 1 109 ? 6.138 -6.250 -8.233 1.00 91.38 109 ALA A O 1
ATOM 851 N N . VAL A 1 110 ? 6.794 -5.391 -10.204 1.00 89.81 110 VAL A N 1
ATOM 852 C CA . VAL A 1 110 ? 5.802 -4.302 -10.250 1.00 89.81 110 VAL A CA 1
ATOM 853 C C . VAL A 1 110 ? 4.373 -4.834 -10.150 1.00 89.81 110 VAL A C 1
ATOM 855 O O . VAL A 1 110 ? 3.560 -4.301 -9.393 1.00 89.81 110 VAL A O 1
ATOM 858 N N . VAL A 1 111 ? 4.044 -5.888 -10.904 1.00 93.12 111 VAL A N 1
ATOM 859 C CA . VAL A 1 111 ? 2.704 -6.481 -10.866 1.00 93.12 111 VAL A CA 1
ATOM 860 C C . VAL A 1 111 ? 2.416 -7.069 -9.490 1.00 93.12 111 VAL A C 1
ATOM 862 O O . VAL A 1 111 ? 1.339 -6.833 -8.941 1.00 93.12 111 VAL A O 1
ATOM 865 N N . LEU A 1 112 ? 3.368 -7.815 -8.930 1.00 94.25 112 LEU A N 1
ATOM 866 C CA . LEU A 1 112 ? 3.218 -8.448 -7.628 1.00 94.25 112 LEU A CA 1
ATOM 867 C C . LEU A 1 112 ? 3.028 -7.404 -6.523 1.00 94.25 112 LEU A C 1
ATOM 869 O O . LEU A 1 112 ? 2.075 -7.522 -5.751 1.00 94.25 112 LEU A O 1
ATOM 873 N N . ASP A 1 113 ? 3.848 -6.355 -6.508 1.00 91.31 113 ASP A N 1
ATOM 874 C CA . ASP A 1 113 ? 3.743 -5.236 -5.572 1.00 91.31 113 ASP A CA 1
ATOM 875 C C . ASP A 1 113 ? 2.389 -4.555 -5.656 1.00 91.31 113 ASP A C 1
ATOM 877 O O . ASP A 1 113 ? 1.651 -4.521 -4.672 1.00 91.31 113 ASP A O 1
ATOM 881 N N . ILE A 1 114 ? 2.027 -4.051 -6.838 1.00 90.31 114 ILE A N 1
ATOM 882 C CA . ILE A 1 114 ? 0.809 -3.258 -6.997 1.00 90.31 114 ILE A CA 1
ATOM 883 C C . ILE A 1 114 ? -0.412 -4.098 -6.628 1.00 90.31 114 ILE A C 1
ATOM 885 O O . ILE A 1 114 ? -1.256 -3.639 -5.866 1.00 90.31 114 ILE A O 1
ATOM 889 N N . VAL A 1 115 ? -0.506 -5.348 -7.088 1.00 93.38 115 VAL A N 1
ATOM 890 C CA . VAL A 1 115 ? -1.662 -6.200 -6.774 1.00 93.38 115 VAL A CA 1
ATOM 891 C C . VAL A 1 115 ? -1.757 -6.468 -5.277 1.00 93.38 115 VAL A C 1
ATOM 893 O O . VAL A 1 115 ? -2.834 -6.331 -4.689 1.00 93.38 115 VAL A O 1
ATOM 896 N N . THR A 1 116 ? -0.655 -6.869 -4.647 1.00 94.31 116 THR A N 1
ATOM 897 C CA . THR A 1 116 ? -0.681 -7.331 -3.256 1.00 94.31 116 THR A CA 1
ATOM 898 C C . THR A 1 116 ? -0.776 -6.167 -2.272 1.00 94.31 116 THR A C 1
ATOM 900 O O . THR A 1 116 ? -1.632 -6.206 -1.380 1.00 94.31 116 THR A O 1
ATOM 903 N N . LEU A 1 117 ? 0.020 -5.106 -2.447 1.00 91.25 117 LEU A N 1
ATOM 904 C CA . LEU A 1 117 ? 0.009 -3.921 -1.585 1.00 91.25 117 LEU A CA 1
ATOM 905 C C . LEU A 1 117 ? -1.318 -3.181 -1.696 1.00 91.25 117 LEU A C 1
ATOM 907 O O . LEU A 1 117 ? -1.939 -2.891 -0.674 1.00 91.25 117 LEU A O 1
ATOM 911 N N . GLN A 1 118 ? -1.808 -2.942 -2.916 1.00 89.06 118 GLN A N 1
ATOM 912 C CA . GLN A 1 118 ? -3.062 -2.217 -3.109 1.00 89.06 118 GLN A CA 1
ATOM 913 C C . GLN A 1 118 ? -4.227 -2.936 -2.452 1.00 89.06 118 GLN A C 1
ATOM 915 O O . GLN A 1 118 ? -5.068 -2.329 -1.787 1.00 89.06 118 GLN A O 1
ATOM 920 N N . THR A 1 119 ? -4.269 -4.251 -2.618 1.00 92.44 119 THR A N 1
ATOM 921 C CA . THR A 1 119 ? -5.385 -5.043 -2.132 1.00 92.44 119 THR A CA 1
ATOM 922 C C . THR A 1 119 ? -5.372 -5.186 -0.616 1.00 92.44 119 THR A C 1
ATOM 924 O O . THR A 1 119 ? -6.406 -5.019 0.037 1.00 92.44 119 THR A O 1
ATOM 927 N N . THR A 1 120 ? -4.208 -5.467 -0.033 1.00 94.19 120 THR A N 1
ATOM 928 C CA . THR A 1 120 ? -4.077 -5.571 1.424 1.00 94.19 120 THR A CA 1
ATOM 929 C C . THR A 1 120 ? -4.265 -4.219 2.105 1.00 94.19 120 THR A C 1
ATOM 931 O O . THR A 1 120 ? -4.917 -4.153 3.152 1.00 94.19 120 THR A O 1
ATOM 934 N N . PHE A 1 121 ? -3.815 -3.125 1.487 1.00 91.31 121 PHE A N 1
ATOM 935 C CA . PHE A 1 121 ? -4.077 -1.778 1.981 1.00 91.31 121 PHE A CA 1
ATOM 936 C C . PHE A 1 121 ? -5.559 -1.412 1.890 1.00 91.31 121 PHE A C 1
ATOM 938 O O . PHE A 1 121 ? -6.138 -0.947 2.873 1.00 91.31 121 PHE A O 1
ATOM 945 N N . ALA A 1 122 ? -6.219 -1.698 0.764 1.00 90.75 122 ALA A N 1
ATOM 946 C CA . ALA A 1 122 ? -7.653 -1.473 0.619 1.00 90.75 122 ALA A CA 1
ATOM 947 C C . ALA A 1 122 ? -8.459 -2.264 1.660 1.00 90.75 122 ALA A C 1
ATOM 949 O O . ALA A 1 122 ? -9.369 -1.723 2.294 1.00 90.75 122 ALA A O 1
ATOM 950 N N . GLY A 1 123 ? -8.092 -3.528 1.889 1.00 93.00 123 GLY A N 1
ATOM 951 C CA . GLY A 1 123 ? -8.661 -4.353 2.950 1.00 93.00 123 GLY A CA 1
ATOM 952 C C . GLY A 1 123 ? -8.435 -3.764 4.345 1.00 93.00 123 GLY A C 1
ATOM 953 O O . GLY A 1 123 ? -9.373 -3.721 5.142 1.00 93.00 123 GLY A O 1
ATOM 954 N N . THR A 1 124 ? -7.236 -3.241 4.615 1.00 93.31 124 THR A N 1
ATOM 955 C CA . THR A 1 124 ? -6.883 -2.580 5.883 1.00 93.31 124 THR A CA 1
ATOM 956 C C . THR A 1 124 ? -7.727 -1.333 6.114 1.00 93.31 124 THR A C 1
ATOM 958 O O . THR A 1 124 ? -8.358 -1.198 7.162 1.00 93.31 124 THR A O 1
ATOM 961 N N . LEU A 1 125 ? -7.825 -0.456 5.115 1.00 90.69 125 LEU A N 1
ATOM 962 C CA . LEU A 1 125 ? -8.632 0.757 5.180 1.00 90.69 125 LEU A CA 1
ATOM 963 C C . LEU A 1 125 ? -10.124 0.456 5.361 1.00 90.69 125 LEU A C 1
ATOM 965 O O . LEU A 1 125 ? -10.779 1.053 6.217 1.00 90.69 125 LEU A O 1
ATOM 969 N N . MET A 1 126 ? -10.673 -0.502 4.614 1.00 90.38 126 MET A N 1
ATOM 970 C CA . MET A 1 126 ? -12.070 -0.911 4.786 1.00 90.38 126 MET A CA 1
ATOM 971 C C . MET A 1 126 ? -12.324 -1.563 6.148 1.00 90.38 126 MET A C 1
ATOM 973 O O . MET A 1 126 ? -13.374 -1.341 6.748 1.00 90.38 126 MET A O 1
ATOM 977 N N . ALA A 1 127 ? -11.376 -2.341 6.671 1.00 91.00 127 ALA A N 1
ATOM 978 C CA . ALA A 1 127 ? -11.482 -2.904 8.011 1.00 91.00 127 ALA A CA 1
ATOM 979 C C . ALA A 1 127 ? -11.378 -1.828 9.106 1.00 91.00 127 ALA A C 1
ATOM 981 O O . ALA A 1 127 ? -12.030 -1.961 10.139 1.00 91.00 127 ALA A O 1
ATOM 982 N N . MET A 1 128 ? -10.624 -0.751 8.865 1.00 89.31 128 MET A N 1
ATOM 983 C CA . MET A 1 128 ? -10.500 0.396 9.772 1.00 89.31 128 MET A CA 1
ATOM 984 C C . MET A 1 128 ? -11.803 1.194 9.880 1.00 89.31 128 MET A C 1
ATOM 986 O O . MET A 1 128 ? -12.113 1.717 10.947 1.00 89.31 128 MET A O 1
ATOM 990 N N . LEU A 1 129 ? -12.612 1.228 8.814 1.00 87.25 129 LEU A N 1
ATOM 991 C CA . LEU A 1 129 ? -13.984 1.738 8.889 1.00 87.25 129 LEU A CA 1
ATOM 992 C C . LEU A 1 129 ? -14.895 0.858 9.750 1.00 87.25 129 LEU A C 1
ATOM 994 O O . LEU A 1 129 ? -15.974 1.298 10.101 1.00 87.25 129 LEU A O 1
ATOM 998 N N . GLN A 1 130 ? -14.515 -0.387 10.048 1.00 86.12 130 GLN A N 1
ATOM 999 C CA . GLN A 1 130 ? -15.349 -1.380 10.742 1.00 86.12 130 GLN A CA 1
ATOM 1000 C C . GLN A 1 130 ? -16.711 -1.665 10.076 1.00 86.12 130 GLN A C 1
ATOM 1002 O O . GLN A 1 130 ? -17.538 -2.389 10.630 1.00 86.12 130 GLN A O 1
ATOM 1007 N N . ASP A 1 131 ? -16.926 -1.193 8.845 1.00 84.12 131 ASP A N 1
ATOM 1008 C CA . ASP A 1 131 ? -18.119 -1.490 8.061 1.00 84.12 131 ASP A CA 1
ATOM 1009 C C . ASP A 1 131 ? -18.046 -2.932 7.530 1.00 84.12 131 ASP A C 1
ATOM 1011 O O . ASP A 1 131 ? -17.298 -3.270 6.601 1.00 84.12 131 ASP A O 1
ATOM 1015 N N . ARG A 1 132 ? -18.816 -3.824 8.162 1.00 80.19 132 ARG A N 1
ATOM 1016 C CA . ARG A 1 132 ? -18.878 -5.250 7.809 1.00 80.19 132 ARG A CA 1
ATOM 1017 C C . ARG A 1 132 ? -19.658 -5.517 6.522 1.00 80.19 132 ARG A C 1
ATOM 1019 O O . ARG A 1 132 ? -19.509 -6.596 5.962 1.00 80.19 132 ARG A O 1
ATOM 1026 N N . ARG A 1 133 ? -20.455 -4.559 6.038 1.00 84.50 133 ARG A N 1
ATOM 1027 C CA . ARG A 1 133 ? -21.268 -4.731 4.824 1.00 84.50 133 ARG A CA 1
ATOM 1028 C C . ARG A 1 133 ? -20.467 -4.492 3.551 1.00 84.50 133 ARG A C 1
ATOM 1030 O O . ARG A 1 133 ? -20.884 -4.938 2.489 1.00 84.50 133 ARG A O 1
ATOM 1037 N N . ARG A 1 134 ? -19.321 -3.809 3.644 1.00 86.69 134 ARG A N 1
ATOM 1038 C CA . ARG A 1 134 ? -18.463 -3.519 2.489 1.00 86.69 134 ARG A CA 1
ATOM 1039 C C . ARG A 1 134 ? -17.523 -4.689 2.193 1.00 86.69 134 ARG A C 1
ATOM 1041 O O . ARG A 1 134 ? -16.618 -4.964 2.997 1.00 86.69 134 ARG A O 1
ATOM 1048 N N . PRO A 1 135 ? -17.702 -5.374 1.050 1.00 90.38 135 PRO A N 1
ATOM 1049 C CA . PRO A 1 135 ? -16.776 -6.410 0.635 1.00 90.38 135 PRO A CA 1
ATOM 1050 C C . PRO A 1 135 ? -15.468 -5.805 0.112 1.00 90.38 135 PRO A C 1
ATOM 1052 O O . PRO A 1 135 ? -15.455 -4.710 -0.441 1.00 90.38 135 PRO A O 1
ATOM 1055 N N . VAL A 1 136 ? -14.373 -6.561 0.236 1.00 88.94 136 VAL A N 1
ATOM 1056 C CA . VAL A 1 136 ? -13.052 -6.172 -0.295 1.00 88.94 136 VAL A CA 1
ATOM 1057 C C . VAL A 1 136 ? -12.872 -6.601 -1.757 1.00 88.94 136 VAL A C 1
ATOM 1059 O O . VAL A 1 136 ? -12.051 -6.030 -2.468 1.00 88.94 136 VAL A O 1
ATOM 1062 N N . TRP A 1 137 ? -13.667 -7.566 -2.242 1.00 92.44 137 TRP A N 1
ATOM 1063 C CA . TRP A 1 137 ? -13.532 -8.131 -3.591 1.00 92.44 137 TRP A CA 1
ATOM 1064 C C . TRP A 1 137 ? -13.544 -7.101 -4.738 1.00 92.44 137 TRP A C 1
ATOM 1066 O O . TRP A 1 137 ? -12.828 -7.350 -5.706 1.00 92.44 137 TRP A O 1
ATOM 1076 N N . PRO A 1 138 ? -14.243 -5.942 -4.675 1.00 92.88 138 PRO A N 1
ATOM 1077 C CA . PRO A 1 138 ? -14.166 -4.961 -5.758 1.00 92.88 138 PRO A CA 1
ATOM 1078 C C . PRO A 1 138 ? -12.747 -4.423 -5.973 1.00 92.88 138 PRO A C 1
ATOM 1080 O O . PRO A 1 138 ? -12.360 -4.181 -7.112 1.00 92.88 138 PRO A O 1
ATOM 1083 N N . ALA A 1 139 ? -11.947 -4.301 -4.904 1.00 89.38 139 ALA A N 1
ATOM 1084 C CA . ALA A 1 139 ? -10.543 -3.911 -5.013 1.00 89.38 139 ALA A CA 1
ATOM 1085 C C . ALA A 1 139 ? -9.721 -4.985 -5.746 1.00 89.38 139 ALA A C 1
ATOM 1087 O O . ALA A 1 139 ? -8.942 -4.647 -6.629 1.00 89.38 139 ALA A O 1
ATOM 1088 N N . PHE A 1 140 ? -9.957 -6.271 -5.453 1.00 91.12 140 PHE A N 1
ATOM 1089 C CA . PHE A 1 140 ? -9.326 -7.387 -6.171 1.00 91.12 140 PHE A CA 1
ATOM 1090 C C . PHE A 1 140 ? -9.725 -7.410 -7.651 1.00 91.12 140 PHE A C 1
ATOM 1092 O O . PHE A 1 140 ? -8.869 -7.532 -8.522 1.00 91.12 140 PHE A O 1
ATOM 1099 N N . ALA A 1 141 ? -11.020 -7.276 -7.948 1.00 95.38 141 ALA A N 1
ATOM 1100 C CA . ALA A 1 141 ? -11.525 -7.293 -9.319 1.00 95.38 141 ALA A CA 1
ATOM 1101 C C . ALA A 1 141 ? -10.943 -6.142 -10.153 1.00 95.38 141 ALA A C 1
ATOM 1103 O O . ALA A 1 141 ? -10.597 -6.333 -11.318 1.00 95.38 141 ALA A O 1
ATOM 1104 N N . ALA A 1 142 ? -10.765 -4.970 -9.538 1.00 94.50 142 ALA A N 1
ATOM 1105 C CA . ALA A 1 142 ? -10.143 -3.818 -10.175 1.00 94.50 142 ALA A CA 1
ATOM 1106 C C . ALA A 1 142 ? -8.654 -4.035 -10.523 1.00 94.50 142 ALA A C 1
ATOM 1108 O O . ALA A 1 142 ? -8.129 -3.322 -11.369 1.00 94.50 142 ALA A O 1
ATOM 1109 N N . MET A 1 143 ? -7.974 -5.033 -9.941 1.00 95.25 143 MET A N 1
ATOM 1110 C CA . MET A 1 143 ? -6.595 -5.373 -10.320 1.00 95.25 143 MET A CA 1
ATOM 1111 C C . MET A 1 143 ? -6.508 -6.213 -11.600 1.00 95.25 143 MET A C 1
ATOM 1113 O O . MET A 1 143 ? -5.440 -6.280 -12.206 1.00 95.25 143 MET A O 1
ATOM 1117 N N . ALA A 1 144 ? -7.597 -6.850 -12.047 1.00 96.38 144 ALA A N 1
ATOM 1118 C CA . ALA A 1 144 ? -7.544 -7.785 -13.174 1.00 96.38 144 ALA A CA 1
ATOM 1119 C C . ALA A 1 144 ? -7.049 -7.145 -14.490 1.00 96.38 144 ALA A C 1
ATOM 1121 O O . ALA A 1 144 ? -6.170 -7.734 -15.126 1.00 96.38 144 ALA A O 1
ATOM 1122 N N . PRO A 1 145 ? -7.503 -5.939 -14.899 1.00 96.94 145 PRO A N 1
ATOM 1123 C CA . PRO A 1 145 ? -6.977 -5.299 -16.105 1.00 96.94 145 PRO A CA 1
ATOM 1124 C C . PRO A 1 145 ? -5.501 -4.914 -15.975 1.00 96.94 145 PRO A C 1
ATOM 1126 O O . PRO A 1 145 ? -4.751 -5.043 -16.939 1.00 96.94 145 PRO A O 1
ATOM 1129 N N . PHE A 1 146 ? -5.063 -4.499 -14.782 1.00 95.31 146 PHE A N 1
ATOM 1130 C CA . PHE A 1 146 ? -3.657 -4.202 -14.514 1.00 95.31 146 PHE A CA 1
ATOM 1131 C C . PHE A 1 146 ? -2.780 -5.452 -14.660 1.00 95.31 146 PHE A C 1
ATOM 1133 O O . PHE A 1 146 ? -1.783 -5.409 -15.375 1.00 95.31 146 PHE A O 1
ATOM 1140 N N . VAL A 1 147 ? -3.189 -6.581 -14.069 1.00 96.75 147 VAL A N 1
ATOM 1141 C CA . VAL A 1 147 ? -2.487 -7.867 -14.218 1.00 96.75 147 VAL A CA 1
ATOM 1142 C C . VAL A 1 147 ? -2.417 -8.278 -15.685 1.00 96.75 147 VAL A C 1
ATOM 1144 O O . VAL A 1 147 ? -1.346 -8.640 -16.164 1.00 96.75 147 VAL A O 1
ATOM 1147 N N . ALA A 1 148 ? -3.530 -8.181 -16.419 1.00 97.31 148 ALA A N 1
ATOM 1148 C CA . ALA A 1 148 ? -3.565 -8.524 -17.836 1.00 97.31 148 ALA A CA 1
ATOM 1149 C C . ALA A 1 148 ? -2.586 -7.665 -18.653 1.00 97.31 148 ALA A C 1
ATOM 1151 O O . ALA A 1 148 ? -1.783 -8.205 -19.411 1.00 97.31 148 ALA A O 1
ATOM 1152 N N . MET A 1 149 ? -2.596 -6.341 -18.464 1.00 96.56 149 MET A N 1
ATOM 1153 C CA . MET A 1 149 ? -1.656 -5.444 -19.143 1.00 96.56 149 MET A CA 1
ATOM 1154 C C . MET A 1 149 ? -0.204 -5.697 -18.726 1.00 96.56 149 MET A C 1
ATOM 1156 O O . MET A 1 149 ? 0.678 -5.653 -19.577 1.00 96.56 149 MET A O 1
ATOM 1160 N N . GLY A 1 150 ? 0.047 -6.006 -17.451 1.00 94.00 150 GLY A N 1
ATOM 1161 C CA . GLY A 1 150 ? 1.371 -6.361 -16.945 1.00 94.00 150 GLY A CA 1
ATOM 1162 C C . GLY A 1 150 ? 1.916 -7.636 -17.586 1.00 94.00 150 GLY A C 1
ATOM 1163 O O . GLY A 1 150 ? 3.049 -7.646 -18.057 1.00 94.00 150 GLY A O 1
ATOM 1164 N N . VAL A 1 151 ? 1.096 -8.685 -17.699 1.00 95.62 151 VAL A N 1
ATOM 1165 C CA . VAL A 1 151 ? 1.462 -9.927 -18.402 1.00 95.62 151 VAL A CA 1
ATOM 1166 C C . VAL A 1 151 ? 1.732 -9.658 -19.882 1.00 95.62 151 VAL A C 1
ATOM 1168 O O . VAL A 1 151 ? 2.744 -10.113 -20.411 1.00 95.62 151 VAL A O 1
ATOM 1171 N N . VAL A 1 152 ? 0.881 -8.874 -20.555 1.00 96.62 152 VAL A N 1
ATOM 1172 C CA . VAL A 1 152 ? 1.124 -8.487 -21.955 1.00 96.62 152 VAL A CA 1
ATOM 1173 C C . VAL A 1 152 ? 2.429 -7.699 -22.082 1.00 96.62 152 VAL A C 1
ATOM 1175 O O . VAL A 1 152 ? 3.185 -7.952 -23.011 1.00 96.62 152 VAL A O 1
ATOM 1178 N N . GLN A 1 153 ? 2.740 -6.806 -21.140 1.00 93.50 153 GLN A N 1
ATOM 1179 C CA . GLN A 1 153 ? 3.986 -6.039 -21.135 1.00 93.50 153 GLN A CA 1
ATOM 1180 C C . GLN A 1 153 ? 5.222 -6.924 -20.915 1.00 93.50 153 GLN A C 1
ATOM 1182 O O . GLN A 1 153 ? 6.264 -6.633 -21.494 1.00 93.50 153 GLN A O 1
ATOM 1187 N N . MET A 1 154 ? 5.123 -8.007 -20.135 1.00 93.00 154 MET A N 1
ATOM 1188 C CA . MET A 1 154 ? 6.216 -8.980 -19.980 1.00 93.00 154 MET A CA 1
ATOM 1189 C C . MET A 1 154 ? 6.509 -9.736 -21.283 1.00 93.00 154 MET A C 1
ATOM 1191 O O . MET A 1 154 ? 7.665 -10.029 -21.573 1.00 93.00 154 MET A O 1
ATOM 1195 N N . VAL A 1 155 ? 5.472 -10.063 -22.063 1.00 94.75 155 VAL A N 1
ATOM 1196 C CA . VAL A 1 155 ? 5.604 -10.819 -23.325 1.00 94.75 155 VAL A CA 1
ATOM 1197 C C . VAL A 1 155 ? 5.955 -9.900 -24.501 1.00 94.75 155 VAL A C 1
ATOM 1199 O O . VAL A 1 155 ? 6.746 -10.259 -25.372 1.00 94.75 155 VAL A O 1
ATOM 1202 N N . HIS A 1 156 ? 5.380 -8.698 -24.524 1.00 94.50 156 HIS A N 1
ATOM 1203 C CA . HIS A 1 156 ? 5.516 -7.712 -25.591 1.00 94.50 156 HIS A CA 1
ATOM 1204 C C . HIS A 1 156 ? 5.826 -6.320 -25.018 1.00 94.50 156 HIS A C 1
ATOM 1206 O O . HIS A 1 156 ? 4.945 -5.451 -25.000 1.00 94.50 156 HIS A O 1
ATOM 1212 N N . PRO A 1 157 ? 7.074 -6.073 -24.574 1.00 91.56 157 PRO A N 1
ATOM 1213 C CA . PRO A 1 157 ? 7.446 -4.800 -23.973 1.00 91.56 157 PRO A CA 1
ATOM 1214 C C . PRO A 1 157 ? 7.219 -3.632 -24.935 1.00 91.56 157 PRO A C 1
ATOM 1216 O O . PRO A 1 157 ? 7.835 -3.544 -25.998 1.00 91.56 157 PRO A O 1
ATOM 1219 N N . SER A 1 158 ? 6.336 -2.709 -24.558 1.00 92.88 158 SER A N 1
ATOM 1220 C CA . SER A 1 158 ? 5.994 -1.538 -25.363 1.00 92.88 158 SER A CA 1
ATOM 1221 C C . SER A 1 158 ? 5.967 -0.278 -24.499 1.00 92.88 158 SER A C 1
ATOM 1223 O O . SER A 1 158 ? 5.281 -0.257 -23.476 1.00 92.88 158 SER A O 1
ATOM 1225 N N . PRO A 1 159 ? 6.635 0.818 -24.907 1.00 89.81 159 PRO A N 1
ATOM 1226 C CA . PRO A 1 159 ? 6.548 2.088 -24.187 1.00 89.81 159 PRO A CA 1
ATOM 1227 C C . PRO A 1 159 ? 5.109 2.604 -24.075 1.00 89.81 159 PRO A C 1
ATOM 1229 O O . PRO A 1 159 ? 4.714 3.138 -23.046 1.00 89.81 159 PRO A O 1
ATOM 1232 N N . ARG A 1 160 ? 4.290 2.408 -25.119 1.00 93.44 160 ARG A N 1
ATOM 1233 C CA . ARG A 1 160 ? 2.882 2.840 -25.113 1.00 93.44 160 ARG A CA 1
ATOM 1234 C C . ARG A 1 160 ? 2.051 2.052 -24.104 1.00 93.44 160 ARG A C 1
ATOM 1236 O O . ARG A 1 160 ? 1.210 2.636 -23.429 1.00 93.44 160 ARG A O 1
ATOM 1243 N N . LEU A 1 161 ? 2.290 0.744 -24.003 1.00 92.25 161 LEU A N 1
ATOM 1244 C CA . LEU A 1 161 ? 1.599 -0.106 -23.036 1.00 92.25 161 LEU A CA 1
ATOM 1245 C C . LEU A 1 161 ? 2.036 0.228 -21.606 1.00 92.25 161 LEU A C 1
ATOM 1247 O O . LEU A 1 161 ? 1.181 0.317 -20.735 1.00 92.25 161 LEU A O 1
ATOM 1251 N N . MET A 1 162 ? 3.320 0.520 -21.379 1.00 88.31 162 MET A N 1
ATOM 1252 C CA . MET A 1 162 ? 3.810 0.999 -20.081 1.00 88.31 162 MET A CA 1
ATOM 1253 C C . MET A 1 162 ? 3.083 2.274 -19.626 1.00 88.31 162 MET A C 1
ATOM 1255 O O . MET A 1 162 ? 2.586 2.333 -18.505 1.00 88.31 162 MET A O 1
ATOM 1259 N N . TRP A 1 163 ? 2.935 3.272 -20.506 1.00 89.44 163 TRP A N 1
ATOM 1260 C CA . TRP A 1 163 ? 2.169 4.481 -20.181 1.00 89.44 163 TRP A CA 1
ATOM 1261 C C . TRP A 1 163 ? 0.696 4.188 -19.877 1.00 89.44 163 TRP A C 1
ATOM 1263 O O . TRP A 1 163 ? 0.127 4.797 -18.973 1.00 89.44 163 TRP A O 1
ATOM 1273 N N . ALA A 1 164 ? 0.083 3.236 -20.586 1.00 92.69 164 ALA A N 1
ATOM 1274 C CA . ALA A 1 164 ? -1.281 2.801 -20.296 1.00 92.69 164 ALA A CA 1
ATOM 1275 C C . ALA A 1 164 ? -1.390 2.110 -18.924 1.00 92.69 164 ALA A C 1
ATOM 1277 O O . ALA A 1 164 ? -2.329 2.386 -18.179 1.00 92.69 164 ALA A O 1
ATOM 1278 N N . VAL A 1 165 ? -0.413 1.269 -18.562 1.00 90.31 165 VAL A N 1
ATOM 1279 C CA . VAL A 1 165 ? -0.310 0.631 -17.240 1.00 90.31 165 VAL A CA 1
ATOM 1280 C C . VAL A 1 165 ? -0.207 1.691 -16.143 1.00 90.31 165 VAL A C 1
ATOM 1282 O O . VAL A 1 165 ? -0.999 1.668 -15.202 1.00 90.31 165 VAL A O 1
ATOM 1285 N N . ILE A 1 166 ? 0.701 2.658 -16.294 1.00 87.00 166 ILE A N 1
ATOM 1286 C CA . ILE A 1 166 ? 0.886 3.767 -15.346 1.00 87.00 166 ILE A CA 1
ATOM 1287 C C . ILE A 1 166 ? -0.407 4.575 -15.190 1.00 87.00 166 ILE A C 1
ATOM 1289 O O . ILE A 1 166 ? -0.884 4.780 -14.073 1.00 87.00 166 ILE A O 1
ATOM 1293 N N . ALA A 1 167 ? -1.015 4.993 -16.303 1.00 90.06 167 ALA A N 1
ATOM 1294 C CA . ALA A 1 167 ? -2.255 5.764 -16.285 1.00 90.06 167 ALA A CA 1
ATOM 1295 C C . ALA A 1 167 ? -3.396 4.998 -15.597 1.00 90.06 167 ALA A C 1
ATOM 1297 O O . ALA A 1 167 ? -4.163 5.582 -14.829 1.00 90.06 167 ALA A O 1
ATOM 1298 N N . TYR A 1 168 ? -3.493 3.688 -15.833 1.00 92.31 168 TYR A N 1
ATOM 1299 C CA . TYR A 1 168 ? -4.492 2.841 -15.192 1.00 92.31 168 TYR A CA 1
ATOM 1300 C C . TYR A 1 168 ? -4.278 2.731 -13.680 1.00 92.31 168 TYR A C 1
ATOM 1302 O O . TYR A 1 168 ? -5.236 2.852 -12.919 1.00 92.31 168 TYR A O 1
ATOM 1310 N N . VAL A 1 169 ? -3.032 2.565 -13.233 1.00 88.81 169 VAL A N 1
ATOM 1311 C CA . VAL A 1 169 ? -2.680 2.537 -11.807 1.00 88.81 169 VAL A CA 1
ATOM 1312 C C . VAL A 1 169 ? -3.063 3.857 -11.134 1.00 88.81 169 VAL A C 1
ATOM 1314 O O . VAL A 1 169 ? -3.768 3.850 -10.126 1.00 88.81 169 VAL A O 1
ATOM 1317 N N . VAL A 1 170 ? -2.702 4.999 -11.726 1.00 87.06 170 VAL A N 1
ATOM 1318 C CA . VAL A 1 170 ? -3.100 6.324 -11.216 1.00 87.06 170 VAL A CA 1
ATOM 1319 C C . VAL A 1 170 ? -4.625 6.455 -11.141 1.00 87.06 170 VAL A C 1
ATOM 1321 O O . VAL A 1 170 ? -5.161 6.896 -10.122 1.00 87.06 170 VAL A O 1
ATOM 1324 N N . LEU A 1 171 ? -5.348 6.025 -12.179 1.00 89.75 171 LEU A N 1
ATOM 1325 C CA . LEU A 1 171 ? -6.810 6.046 -12.193 1.00 89.75 171 LEU A CA 1
ATOM 1326 C C . LEU A 1 171 ? -7.414 5.176 -11.081 1.00 89.75 171 LEU A C 1
ATOM 1328 O O . LEU A 1 171 ? -8.362 5.609 -10.418 1.00 89.75 171 LEU A O 1
ATOM 1332 N N . LEU A 1 172 ? -6.873 3.976 -10.850 1.00 89.31 172 LEU A N 1
ATOM 1333 C CA . LEU A 1 172 ? -7.290 3.101 -9.753 1.00 89.31 172 LEU A CA 1
ATOM 1334 C C . LEU A 1 172 ? -7.132 3.799 -8.401 1.00 89.31 172 LEU A C 1
ATOM 1336 O O . LEU A 1 172 ? -8.053 3.765 -7.585 1.00 89.31 172 LEU A O 1
ATOM 1340 N N . TYR A 1 173 ? -6.006 4.475 -8.181 1.00 85.50 173 TYR A N 1
ATOM 1341 C CA . TYR A 1 173 ? -5.741 5.210 -6.947 1.00 85.50 173 TYR A CA 1
ATOM 1342 C C . TYR A 1 173 ? -6.684 6.384 -6.725 1.00 85.50 173 TYR A C 1
ATOM 1344 O O . TYR A 1 173 ? -7.250 6.522 -5.637 1.00 85.50 173 TYR A O 1
ATOM 1352 N N . VAL A 1 174 ? -6.896 7.207 -7.752 1.00 85.62 174 VAL A N 1
ATOM 1353 C CA . VAL A 1 174 ? -7.836 8.334 -7.689 1.00 85.62 174 VAL A CA 1
ATOM 1354 C C . VAL A 1 174 ? -9.248 7.826 -7.396 1.00 85.62 174 VAL A C 1
ATOM 1356 O O . VAL A 1 174 ? -9.916 8.329 -6.491 1.00 85.62 174 VAL A O 1
ATOM 1359 N N . THR A 1 175 ? -9.680 6.780 -8.102 1.00 88.75 175 THR A N 1
ATOM 1360 C CA . THR A 1 175 ? -11.009 6.179 -7.928 1.00 88.75 175 THR A CA 1
ATOM 1361 C C . THR A 1 175 ? -11.179 5.597 -6.528 1.00 88.75 175 THR A C 1
ATOM 1363 O O . THR A 1 175 ? -12.188 5.848 -5.868 1.00 88.75 175 THR A O 1
ATOM 1366 N N . PHE A 1 176 ? -10.184 4.856 -6.038 1.00 87.56 176 PHE A N 1
ATOM 1367 C CA . PHE A 1 176 ? -10.214 4.275 -4.702 1.00 87.56 176 PHE A CA 1
ATOM 1368 C C . PHE A 1 176 ? -10.217 5.355 -3.612 1.00 87.56 176 PHE A C 1
ATOM 1370 O O . PHE A 1 176 ? -10.998 5.269 -2.668 1.00 87.56 176 PHE A O 1
ATOM 1377 N N . THR A 1 177 ? -9.433 6.421 -3.774 1.00 84.50 177 THR A N 1
ATOM 1378 C CA . THR A 1 177 ? -9.412 7.566 -2.850 1.00 84.50 177 THR A CA 1
ATOM 1379 C C . THR A 1 177 ? -10.774 8.258 -2.794 1.00 84.50 177 THR A C 1
ATOM 1381 O O . THR A 1 177 ? -11.295 8.518 -1.707 1.00 84.50 177 THR A O 1
ATOM 1384 N N . ALA A 1 178 ? -11.397 8.504 -3.951 1.00 86.31 178 ALA A N 1
ATOM 1385 C CA . ALA A 1 178 ? -12.739 9.076 -4.027 1.00 86.31 178 ALA A CA 1
ATOM 1386 C C . ALA A 1 178 ? -13.787 8.165 -3.363 1.00 86.31 178 ALA A C 1
ATOM 1388 O O . ALA A 1 178 ? -14.614 8.634 -2.575 1.00 86.31 178 ALA A O 1
ATOM 1389 N N . TYR A 1 179 ? -13.713 6.855 -3.621 1.00 89.12 179 TYR A N 1
ATOM 1390 C CA . TYR A 1 179 ? -14.559 5.856 -2.971 1.00 89.12 179 TYR A CA 1
ATOM 1391 C C . TYR A 1 179 ? -14.388 5.870 -1.447 1.00 89.12 179 TYR A C 1
ATOM 1393 O O . TYR A 1 179 ? -15.381 5.902 -0.718 1.00 89.12 179 TYR A O 1
ATOM 1401 N N . MET A 1 180 ? -13.152 5.909 -0.947 1.00 87.12 180 MET A N 1
ATOM 1402 C CA . MET A 1 180 ? -12.890 5.943 0.489 1.00 87.12 180 MET A CA 1
ATOM 1403 C C . MET A 1 180 ? -13.366 7.246 1.132 1.00 87.12 180 MET A C 1
ATOM 1405 O O . MET A 1 180 ? -13.965 7.203 2.205 1.00 87.12 180 MET A O 1
ATOM 1409 N N . ALA A 1 181 ? -13.210 8.394 0.469 1.00 85.44 181 ALA A N 1
ATOM 1410 C CA . ALA A 1 181 ? -13.765 9.658 0.950 1.00 85.44 181 ALA A CA 1
ATOM 1411 C C . ALA A 1 181 ? -15.298 9.595 1.090 1.00 85.44 181 ALA A C 1
ATOM 1413 O O . ALA A 1 181 ? -15.862 10.092 2.070 1.00 85.44 181 ALA A O 1
ATOM 1414 N N . PHE A 1 182 ? -15.984 8.951 0.140 1.00 87.56 182 PHE A N 1
ATOM 1415 C CA . PHE A 1 182 ? -17.419 8.690 0.236 1.00 87.56 182 PHE A CA 1
ATOM 1416 C C . PHE A 1 182 ? -17.753 7.725 1.385 1.00 87.56 182 PHE A C 1
ATOM 1418 O O . PHE A 1 182 ? -18.638 8.013 2.193 1.00 87.56 182 PHE A O 1
ATOM 1425 N N . ALA A 1 183 ? -17.022 6.614 1.503 1.00 86.88 183 ALA A N 1
ATOM 1426 C CA . ALA A 1 183 ? -17.250 5.602 2.530 1.00 86.88 183 ALA A CA 1
ATOM 1427 C C . ALA A 1 183 ? -17.046 6.158 3.950 1.00 86.88 183 ALA A C 1
ATOM 1429 O O . ALA A 1 183 ? -17.895 5.942 4.813 1.00 86.88 183 ALA A O 1
ATOM 1430 N N . VAL A 1 184 ? -15.986 6.942 4.176 1.00 84.81 184 VAL A N 1
ATOM 1431 C CA . VAL A 1 184 ? -15.725 7.647 5.442 1.00 84.81 184 VAL A CA 1
ATOM 1432 C C . VAL A 1 184 ? -16.869 8.601 5.775 1.00 84.81 184 VAL A C 1
ATOM 1434 O O . VAL A 1 184 ? -17.340 8.617 6.909 1.00 84.81 184 VAL A O 1
ATOM 1437 N N . ARG A 1 185 ? -17.359 9.379 4.799 1.00 85.00 185 ARG A N 1
ATOM 1438 C CA . ARG A 1 185 ? -18.487 10.301 5.012 1.00 85.00 185 ARG A CA 1
ATOM 1439 C C . ARG A 1 185 ? -19.768 9.566 5.386 1.00 85.00 185 ARG A C 1
ATOM 1441 O O . ARG A 1 185 ? -20.465 9.994 6.305 1.00 85.00 185 ARG A O 1
ATOM 1448 N N . GLN A 1 186 ? -20.084 8.481 4.683 1.00 85.44 186 GLN A N 1
ATOM 1449 C CA . GLN A 1 186 ? -21.265 7.671 4.973 1.00 85.44 186 GLN A CA 1
ATOM 1450 C C . GLN A 1 186 ? -21.161 7.028 6.359 1.00 85.44 186 GLN A C 1
ATOM 1452 O O . GLN A 1 186 ? -22.105 7.102 7.141 1.00 85.44 186 GLN A O 1
ATOM 1457 N N . TYR A 1 187 ? -20.003 6.455 6.684 1.00 83.38 187 TYR A N 1
ATOM 1458 C CA . TYR A 1 187 ? -19.763 5.834 7.980 1.00 83.38 187 TYR A CA 1
ATOM 1459 C C . TYR A 1 187 ? -19.773 6.853 9.127 1.00 83.38 187 TYR A C 1
ATOM 1461 O O . TYR A 1 187 ? -20.365 6.602 10.168 1.00 83.38 187 TYR A O 1
ATOM 1469 N N . GLY A 1 188 ? -19.206 8.045 8.925 1.00 80.94 188 GLY A N 1
ATOM 1470 C CA .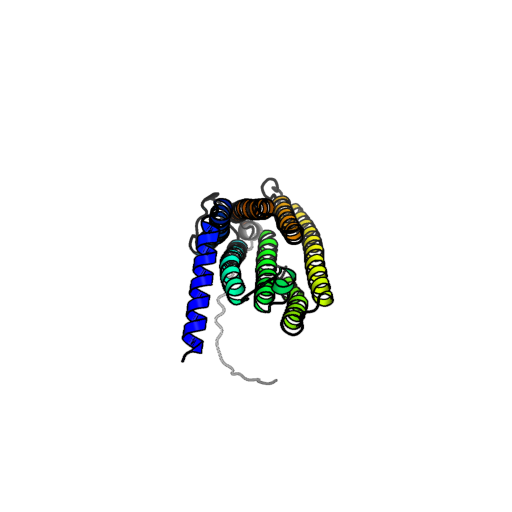 GLY A 1 188 ? -19.240 9.128 9.909 1.00 80.94 188 GLY A CA 1
ATOM 1471 C C . GLY A 1 188 ? -20.644 9.689 10.161 1.00 80.94 188 GLY A C 1
ATOM 1472 O O . GLY A 1 188 ? -20.934 10.139 11.267 1.00 80.94 188 GLY A O 1
ATOM 1473 N N . ARG A 1 189 ? -21.544 9.657 9.166 1.00 84.00 189 ARG A N 1
ATOM 1474 C CA . ARG A 1 189 ? -22.978 9.930 9.385 1.00 84.00 189 ARG A CA 1
ATOM 1475 C C . ARG A 1 189 ? -23.603 8.844 10.256 1.00 84.00 189 ARG A C 1
ATOM 1477 O O . ARG A 1 189 ? -24.140 9.169 11.301 1.00 84.00 189 ARG A O 1
ATOM 1484 N N . TRP A 1 190 ? -23.413 7.577 9.888 1.00 83.75 190 TRP A N 1
ATOM 1485 C CA . TRP A 1 190 ? -23.928 6.453 10.670 1.00 83.75 190 TRP A CA 1
ATOM 1486 C C . TRP A 1 190 ? -23.431 6.469 12.125 1.00 83.75 190 TRP A C 1
ATOM 1488 O O . TRP A 1 190 ? -24.228 6.297 13.040 1.00 83.75 190 TRP A O 1
ATOM 1498 N N . LEU A 1 191 ? -22.144 6.746 12.357 1.00 79.94 191 LEU A N 1
ATOM 1499 C CA . LEU A 1 191 ? -21.596 6.872 13.708 1.00 79.94 191 LEU A CA 1
ATOM 1500 C C . LEU A 1 191 ? -22.287 7.980 14.508 1.00 79.94 191 LEU A C 1
ATOM 1502 O O . LEU A 1 191 ? -22.626 7.744 15.661 1.00 79.94 191 LEU A O 1
ATOM 1506 N N . ARG A 1 192 ? -22.517 9.152 13.899 1.00 79.88 192 ARG A N 1
ATOM 1507 C CA . ARG A 1 192 ? -23.230 10.266 14.545 1.00 79.88 192 ARG A CA 1
ATOM 1508 C C . ARG A 1 192 ? -24.650 9.916 14.947 1.00 79.88 192 ARG A C 1
ATOM 1510 O O . ARG A 1 192 ? -25.093 10.342 16.005 1.00 79.88 192 ARG A O 1
ATOM 1517 N N . ASP A 1 193 ? -25.327 9.134 14.119 1.00 82.88 193 ASP A N 1
ATOM 1518 C CA . ASP A 1 193 ? -26.720 8.773 14.356 1.00 82.88 193 ASP A CA 1
ATOM 1519 C C . ASP A 1 193 ? -26.864 7.669 15.422 1.00 82.88 193 ASP A C 1
ATOM 1521 O O . ASP A 1 193 ? -27.934 7.525 16.003 1.00 82.88 193 ASP A O 1
ATOM 1525 N N . ASN A 1 194 ? -25.806 6.884 15.685 1.00 79.94 194 ASN A N 1
ATOM 1526 C CA . ASN A 1 194 ? -25.867 5.691 16.546 1.00 79.94 194 ASN A CA 1
ATOM 1527 C C . ASN A 1 194 ? -25.011 5.781 17.823 1.00 79.94 194 ASN A C 1
ATOM 1529 O O . ASN A 1 194 ? -25.200 4.973 18.726 1.00 79.94 194 ASN A O 1
ATOM 1533 N N . TYR A 1 195 ? -24.070 6.725 17.926 1.00 74.25 195 TYR A N 1
ATOM 1534 C CA . TYR A 1 195 ? -23.207 6.888 19.100 1.00 74.25 195 TYR A CA 1
ATOM 1535 C C . TYR A 1 195 ? -23.113 8.367 19.495 1.00 74.25 195 TYR A C 1
ATOM 1537 O O . TYR A 1 195 ? -22.620 9.188 18.723 1.00 74.25 195 TYR A O 1
ATOM 1545 N N . ALA A 1 196 ? -23.560 8.693 20.713 1.00 56.94 196 ALA A N 1
ATOM 1546 C CA . ALA A 1 196 ? -23.601 10.063 21.236 1.00 56.94 196 ALA A CA 1
ATOM 1547 C C . ALA A 1 196 ? -22.216 10.631 21.604 1.00 56.94 196 ALA A C 1
ATOM 1549 O O . ALA A 1 196 ? -22.036 11.846 21.603 1.00 56.94 196 ALA A O 1
ATOM 1550 N N . ASP A 1 197 ? -21.236 9.764 21.879 1.00 58.69 197 ASP A N 1
ATOM 1551 C CA . ASP A 1 197 ? -19.867 10.154 22.216 1.00 58.69 197 ASP A CA 1
ATOM 1552 C C . ASP A 1 197 ? -18.898 9.760 21.087 1.00 58.69 197 ASP A C 1
ATOM 1554 O O . ASP A 1 197 ? -18.484 8.604 20.924 1.00 58.69 197 ASP A O 1
ATOM 1558 N N . LEU A 1 198 ? -18.599 10.742 20.238 1.00 55.03 198 LEU A N 1
ATOM 1559 C CA . LEU A 1 198 ? -17.727 10.604 19.068 1.00 55.03 198 LEU A CA 1
ATOM 1560 C C . LEU A 1 198 ? -16.332 11.170 19.307 1.00 55.03 198 LEU A C 1
ATOM 1562 O O . LEU A 1 198 ? -15.478 11.008 18.431 1.00 55.03 198 LEU A O 1
ATOM 1566 N N . GLU A 1 199 ? -16.084 11.803 20.460 1.00 47.12 199 GLU A N 1
ATOM 1567 C CA . GLU A 1 199 ? -14.826 12.508 20.746 1.00 47.12 199 GLU A CA 1
ATOM 1568 C C . GLU A 1 199 ? -13.602 11.583 20.667 1.00 47.12 199 GLU A C 1
ATOM 1570 O O . GLU A 1 199 ? -12.493 12.048 20.436 1.00 47.12 199 GLU A O 1
ATOM 1575 N N . ARG A 1 200 ? -13.786 10.256 20.756 1.00 52.06 200 ARG A N 1
ATOM 1576 C CA . ARG A 1 200 ? -12.692 9.269 20.667 1.00 52.06 200 ARG A CA 1
ATOM 1577 C C . ARG A 1 200 ? -12.544 8.557 19.320 1.00 52.06 200 ARG A C 1
ATOM 1579 O O . ARG A 1 200 ? -11.687 7.683 19.187 1.00 52.06 200 ARG A O 1
ATOM 1586 N N . LYS A 1 201 ? -13.359 8.863 18.305 1.00 57.75 201 LYS A N 1
ATOM 1587 C CA . LYS A 1 201 ? -13.381 8.089 17.046 1.00 57.75 201 LYS A CA 1
ATOM 1588 C C . LYS A 1 201 ? -13.006 8.947 15.845 1.00 57.75 201 LYS A C 1
ATOM 1590 O O . LYS A 1 201 ? -13.779 9.095 14.904 1.00 57.75 201 LYS A O 1
ATOM 1595 N N . GLU A 1 202 ? -11.754 9.403 15.831 1.00 65.88 202 GLU A N 1
ATOM 1596 C CA . GLU A 1 202 ? -11.068 10.058 14.701 1.00 65.88 202 GLU A CA 1
ATOM 1597 C C . GLU A 1 202 ? -10.837 9.111 13.500 1.00 65.88 202 GLU A C 1
ATOM 1599 O O . GLU A 1 202 ? -9.763 9.044 12.901 1.00 65.88 202 GLU A O 1
ATOM 1604 N N . VAL A 1 203 ?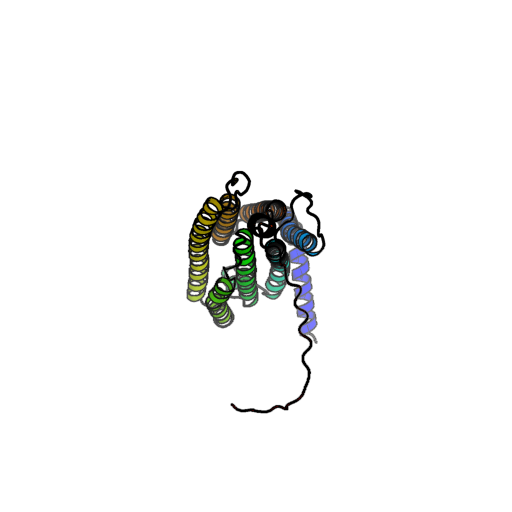 -11.834 8.297 13.149 1.00 64.44 203 VAL A N 1
ATOM 1605 C CA . VAL A 1 203 ? -11.756 7.322 12.056 1.00 64.44 203 VAL A CA 1
ATOM 1606 C C . VAL A 1 203 ? -11.481 8.040 10.739 1.00 64.44 203 VAL A C 1
ATOM 1608 O O . VAL A 1 203 ? -10.706 7.531 9.939 1.00 64.44 203 VAL A O 1
ATOM 1611 N N . TRP A 1 204 ? -12.026 9.246 10.536 1.00 67.94 204 TRP A N 1
ATOM 1612 C CA . TRP A 1 204 ? -11.759 10.041 9.337 1.00 67.94 204 TRP A CA 1
ATOM 1613 C C . TRP A 1 204 ? -10.313 10.541 9.261 1.00 67.94 204 TRP A C 1
ATOM 1615 O O . TRP A 1 204 ? -9.738 10.513 8.179 1.00 67.94 204 TRP A O 1
ATOM 1625 N N . LEU A 1 205 ? -9.707 10.960 10.378 1.00 66.31 205 LEU A N 1
ATOM 1626 C CA . LEU A 1 205 ? -8.375 11.571 10.375 1.00 66.31 205 LEU A CA 1
ATOM 1627 C C . LEU A 1 205 ? -7.306 10.527 10.061 1.00 66.31 205 LEU A C 1
ATOM 1629 O O . LEU A 1 205 ? -6.478 10.739 9.179 1.00 66.31 205 LEU A O 1
ATOM 1633 N N . SER A 1 206 ? -7.398 9.350 10.689 1.00 65.88 206 SER A N 1
ATOM 1634 C CA . SER A 1 206 ? -6.492 8.242 10.381 1.00 65.88 206 SER A CA 1
ATOM 1635 C C . SER A 1 206 ? -6.635 7.742 8.947 1.00 65.88 206 SER A C 1
ATOM 1637 O O . SER A 1 206 ? -5.667 7.282 8.344 1.00 65.88 206 SER A O 1
ATOM 1639 N N . HIS A 1 207 ? -7.834 7.863 8.381 1.00 70.19 207 HIS A N 1
ATOM 1640 C CA . HIS A 1 207 ? -8.105 7.461 7.011 1.00 70.19 207 HIS A CA 1
ATOM 1641 C C . HIS A 1 207 ? -7.556 8.454 5.990 1.00 70.19 207 HIS A C 1
ATOM 1643 O O . HIS A 1 207 ? -6.908 8.053 5.028 1.00 70.19 207 HIS A O 1
ATOM 1649 N N . VAL A 1 208 ? -7.780 9.749 6.222 1.00 69.06 208 VAL A N 1
ATOM 1650 C CA . VAL A 1 208 ? -7.239 10.830 5.393 1.00 69.06 208 VAL A CA 1
ATOM 1651 C C . VAL A 1 208 ? -5.718 10.808 5.435 1.00 69.06 208 VAL A C 1
ATOM 1653 O O . VAL A 1 208 ? -5.097 10.908 4.384 1.00 69.06 208 VAL A O 1
ATOM 1656 N N . LEU A 1 209 ? -5.119 10.597 6.611 1.00 70.88 209 LEU A N 1
ATOM 1657 C CA . LEU A 1 209 ? -3.669 10.509 6.732 1.00 70.88 209 LEU A CA 1
ATOM 1658 C C . LEU A 1 209 ? -3.114 9.289 5.988 1.00 70.88 209 LEU A C 1
ATOM 1660 O O . LEU A 1 209 ? -2.152 9.421 5.242 1.00 70.88 209 LEU A O 1
ATOM 1664 N N . SER A 1 210 ? -3.762 8.126 6.107 1.00 69.25 210 SER A N 1
ATOM 1665 C CA . SER A 1 210 ? -3.334 6.920 5.385 1.00 69.25 210 SER A CA 1
ATOM 1666 C C . SER A 1 210 ? -3.452 7.081 3.864 1.00 69.25 210 SER A C 1
ATOM 1668 O O . SER A 1 210 ? -2.570 6.645 3.132 1.00 69.25 210 SER A O 1
ATOM 1670 N N . LEU A 1 211 ? -4.507 7.743 3.375 1.00 72.31 211 LEU A N 1
ATOM 1671 C CA . LEU A 1 211 ? -4.667 8.052 1.950 1.00 72.31 211 LEU A CA 1
ATOM 1672 C C . LEU A 1 211 ? -3.662 9.102 1.468 1.00 72.31 211 LEU A C 1
ATOM 1674 O O . LEU A 1 211 ? -3.140 8.972 0.366 1.00 72.31 211 LEU A O 1
ATOM 1678 N N . ALA A 1 212 ? -3.373 10.119 2.282 1.00 70.06 212 ALA A N 1
ATOM 1679 C CA . ALA A 1 212 ? -2.384 11.142 1.964 1.00 70.06 212 ALA A CA 1
ATOM 1680 C C . ALA A 1 212 ? -0.976 10.545 1.870 1.00 70.06 212 ALA A C 1
ATOM 1682 O O . ALA A 1 212 ? -0.262 10.832 0.914 1.00 70.06 212 ALA A O 1
ATOM 1683 N N . PHE A 1 213 ? -0.608 9.663 2.804 1.00 70.00 213 PHE A N 1
ATOM 1684 C CA . PHE A 1 213 ? 0.650 8.920 2.734 1.00 70.00 213 PHE A CA 1
ATOM 1685 C C . PHE A 1 213 ? 0.703 8.025 1.500 1.00 70.00 213 PHE A C 1
ATOM 1687 O O . PHE A 1 213 ? 1.701 8.039 0.791 1.00 70.00 213 PHE A O 1
ATOM 1694 N N . MET A 1 214 ? -0.376 7.307 1.182 1.00 69.25 214 MET A N 1
ATOM 1695 C CA . MET A 1 214 ? -0.409 6.474 -0.018 1.00 69.25 214 MET A CA 1
ATOM 1696 C C . MET A 1 214 ? -0.247 7.307 -1.295 1.00 69.25 214 MET A C 1
ATOM 1698 O O . MET A 1 214 ? 0.557 6.962 -2.155 1.00 69.25 214 MET A O 1
ATOM 1702 N N . LEU A 1 215 ? -0.963 8.429 -1.400 1.00 69.94 215 LEU A N 1
ATOM 1703 C CA . LEU A 1 215 ? -0.844 9.354 -2.524 1.00 69.94 215 LEU A CA 1
ATOM 1704 C C . LEU A 1 215 ? 0.577 9.905 -2.644 1.00 69.94 215 LEU A C 1
ATOM 1706 O O . LEU A 1 215 ? 1.103 9.974 -3.751 1.00 69.94 215 LEU A O 1
ATOM 1710 N N . LEU A 1 216 ? 1.201 10.251 -1.516 1.00 70.38 216 LEU A N 1
ATOM 1711 C CA . LEU A 1 216 ? 2.585 10.701 -1.481 1.00 70.38 216 LEU A CA 1
ATOM 1712 C C . LEU A 1 216 ? 3.521 9.615 -2.022 1.00 70.38 216 LEU A C 1
ATOM 1714 O O . LEU A 1 216 ? 4.281 9.919 -2.928 1.00 70.38 216 LEU A O 1
ATOM 1718 N N . LEU A 1 217 ? 3.406 8.364 -1.556 1.00 66.69 217 LEU A N 1
ATOM 1719 C CA . LEU A 1 217 ? 4.217 7.225 -2.020 1.00 66.69 217 LEU A CA 1
ATOM 1720 C C . LEU A 1 217 ? 4.064 6.970 -3.529 1.00 66.69 217 LEU A C 1
ATOM 1722 O O . LEU A 1 217 ? 5.035 6.669 -4.217 1.00 66.69 217 LEU A O 1
ATOM 1726 N N . ILE A 1 218 ? 2.856 7.128 -4.070 1.00 69.00 218 ILE A N 1
ATOM 1727 C CA . ILE A 1 218 ? 2.589 6.931 -5.501 1.00 69.00 218 ILE A CA 1
ATOM 1728 C C . ILE A 1 218 ? 3.189 8.059 -6.327 1.00 69.00 218 ILE A C 1
ATOM 1730 O O . ILE A 1 218 ? 3.874 7.793 -7.306 1.00 69.00 218 ILE A O 1
ATOM 1734 N N . LEU A 1 219 ? 2.949 9.313 -5.934 1.00 64.88 219 LEU A N 1
ATOM 1735 C CA . LEU A 1 219 ? 3.538 10.474 -6.606 1.00 64.88 219 LEU A CA 1
ATOM 1736 C C . LEU A 1 219 ? 5.063 10.393 -6.590 1.00 64.88 219 LEU A C 1
ATOM 1738 O O . LEU A 1 219 ? 5.708 10.731 -7.577 1.00 64.88 219 LEU A O 1
ATOM 1742 N N . TYR A 1 220 ? 5.607 9.871 -5.496 1.00 66.50 220 TYR A N 1
ATOM 1743 C CA . TYR A 1 220 ? 7.024 9.612 -5.347 1.00 66.50 220 TYR A CA 1
ATOM 1744 C C . TYR A 1 220 ? 7.570 8.547 -6.289 1.00 66.50 220 TYR A C 1
ATOM 1746 O O . TYR A 1 220 ? 8.689 8.642 -6.771 1.00 66.50 220 TYR A O 1
ATOM 1754 N N . SER A 1 221 ? 6.763 7.527 -6.571 1.00 63.19 221 SER A N 1
ATOM 1755 C CA . SER A 1 221 ? 7.139 6.418 -7.450 1.00 63.19 221 SER A CA 1
ATOM 1756 C C . SER A 1 221 ? 7.224 6.842 -8.926 1.00 63.19 221 SER A C 1
ATOM 1758 O O . SER A 1 221 ? 7.604 6.039 -9.774 1.00 63.19 221 SER A O 1
ATOM 1760 N N . PHE A 1 222 ? 6.858 8.092 -9.239 1.00 65.25 222 PHE A N 1
ATOM 1761 C CA . PHE A 1 222 ? 6.906 8.684 -10.576 1.00 65.25 222 PHE A CA 1
ATOM 1762 C C . PHE A 1 222 ? 7.939 9.811 -10.719 1.00 65.25 222 PHE A C 1
ATOM 1764 O O . PHE A 1 222 ? 8.019 10.408 -11.794 1.00 65.25 222 PHE A O 1
ATOM 1771 N N . THR A 1 223 ? 8.713 10.131 -9.676 1.00 62.75 223 THR A N 1
ATOM 1772 C CA . THR A 1 223 ? 9.821 11.093 -9.770 1.00 62.75 223 THR A CA 1
ATOM 1773 C C . THR A 1 223 ? 11.136 10.376 -10.070 1.00 62.75 223 THR A C 1
ATOM 1775 O O . THR A 1 223 ? 11.354 9.253 -9.625 1.00 62.75 223 THR A O 1
ATOM 1778 N N . GLU A 1 224 ? 12.011 11.009 -10.856 1.00 64.38 224 GLU A N 1
ATOM 1779 C CA . GLU A 1 224 ? 13.330 10.456 -11.190 1.00 64.38 224 GLU A CA 1
ATOM 1780 C C . GLU A 1 224 ? 14.139 10.180 -9.909 1.00 64.38 224 GLU A C 1
ATOM 1782 O O . GLU A 1 224 ? 14.261 11.050 -9.041 1.00 64.38 224 GLU A O 1
ATOM 1787 N N . PHE A 1 225 ? 14.673 8.960 -9.786 1.00 64.44 225 PHE A N 1
ATOM 1788 C CA . PHE A 1 225 ? 15.276 8.452 -8.554 1.00 64.44 225 PHE A CA 1
ATOM 1789 C C . PHE A 1 225 ? 16.638 9.098 -8.251 1.00 64.44 225 PHE A C 1
ATOM 1791 O O . PHE A 1 225 ? 17.689 8.583 -8.628 1.00 64.44 225 PHE A O 1
ATOM 1798 N N . ASP A 1 226 ? 16.637 10.197 -7.496 1.00 75.69 226 ASP A N 1
ATOM 1799 C CA . ASP A 1 226 ? 17.818 10.604 -6.726 1.00 75.69 226 ASP A CA 1
ATOM 1800 C C . ASP A 1 226 ? 17.926 9.757 -5.441 1.00 75.69 226 ASP A C 1
ATOM 1802 O O . ASP A 1 226 ? 16.928 9.356 -4.838 1.00 75.69 226 ASP A O 1
ATOM 1806 N N . ILE A 1 227 ? 19.142 9.505 -4.964 1.00 78.31 227 ILE A N 1
ATOM 1807 C CA . ILE A 1 227 ? 19.376 8.743 -3.737 1.00 78.31 227 ILE A CA 1
ATOM 1808 C C . ILE A 1 227 ? 18.760 9.437 -2.515 1.00 78.31 227 ILE A C 1
ATOM 1810 O O . ILE A 1 227 ? 18.172 8.773 -1.660 1.00 78.31 227 ILE A O 1
ATOM 1814 N N . CYS A 1 228 ? 18.810 10.776 -2.459 1.00 81.44 228 CYS A N 1
ATOM 1815 C CA . CYS A 1 228 ? 18.128 11.562 -1.426 1.00 81.44 228 CYS A CA 1
ATOM 1816 C C . CYS A 1 228 ? 16.630 11.284 -1.435 1.00 81.44 228 CYS A C 1
ATOM 1818 O O . CYS A 1 228 ? 15.993 11.209 -0.381 1.00 81.44 228 CYS A O 1
ATOM 1820 N N . GLN A 1 229 ? 16.079 11.099 -2.635 1.00 80.19 229 GLN A N 1
ATOM 1821 C CA . GLN A 1 229 ? 14.683 10.788 -2.763 1.00 80.19 229 GLN A CA 1
ATOM 1822 C C . GLN A 1 229 ? 14.380 9.390 -2.196 1.00 80.19 229 GLN A C 1
ATOM 1824 O O . GLN A 1 229 ? 13.499 9.235 -1.348 1.00 80.19 229 GLN A O 1
ATOM 1829 N N . LEU A 1 230 ? 15.143 8.369 -2.562 1.00 80.94 230 LEU A N 1
ATOM 1830 C CA . LEU A 1 230 ? 14.937 7.023 -2.020 1.00 80.94 230 LEU A CA 1
ATOM 1831 C C . LEU A 1 230 ? 14.991 6.976 -0.477 1.00 80.94 230 LEU A C 1
ATOM 1833 O O . LEU A 1 230 ? 14.190 6.282 0.150 1.00 80.94 230 LEU A O 1
ATOM 1837 N N . TYR A 1 231 ? 15.851 7.777 0.160 1.00 84.81 231 TYR A N 1
ATOM 1838 C CA . TYR A 1 231 ? 15.863 7.903 1.624 1.00 84.81 231 TYR A CA 1
ATOM 1839 C C . TYR A 1 231 ? 14.568 8.482 2.197 1.00 84.81 231 TYR A C 1
ATOM 1841 O O . TYR A 1 231 ? 14.037 7.956 3.177 1.00 84.81 231 TYR A O 1
ATOM 1849 N N . LEU A 1 232 ? 14.059 9.568 1.610 1.00 83.62 232 LEU A N 1
ATOM 1850 C CA . LEU A 1 232 ? 12.816 10.195 2.064 1.00 83.62 232 LEU A CA 1
ATOM 1851 C C . LEU A 1 232 ? 11.614 9.261 1.896 1.00 83.62 232 LEU A C 1
ATOM 1853 O O . LEU A 1 232 ? 10.733 9.262 2.760 1.00 83.62 232 LEU A O 1
ATOM 1857 N N . LEU A 1 233 ? 11.600 8.441 0.839 1.00 84.75 233 LEU A N 1
ATOM 1858 C CA . LEU A 1 233 ? 10.584 7.410 0.631 1.00 84.75 233 LEU A CA 1
ATOM 1859 C C . LEU A 1 233 ? 10.571 6.431 1.803 1.00 84.75 233 LEU A C 1
ATOM 1861 O O . LEU A 1 233 ? 9.574 6.333 2.513 1.00 84.75 233 LEU A O 1
ATOM 1865 N N . HIS A 1 234 ? 11.707 5.787 2.064 1.00 87.75 234 HIS A N 1
ATOM 1866 C CA . HIS A 1 234 ? 11.824 4.779 3.114 1.00 87.75 234 HIS A CA 1
ATOM 1867 C C . HIS A 1 234 ? 11.579 5.340 4.516 1.00 87.75 234 HIS A C 1
ATOM 1869 O O . HIS A 1 234 ? 10.953 4.694 5.356 1.00 87.75 234 HIS A O 1
ATOM 1875 N N . PHE A 1 235 ? 12.014 6.571 4.785 1.00 88.12 235 PHE A N 1
ATOM 1876 C CA . PHE A 1 235 ? 11.686 7.226 6.047 1.00 88.12 235 PHE A CA 1
ATOM 1877 C C . PHE A 1 235 ? 10.174 7.461 6.188 1.00 88.12 235 PHE A C 1
ATOM 1879 O O . PHE A 1 235 ? 9.595 7.187 7.241 1.00 88.12 235 PHE A O 1
ATOM 1886 N N . SER A 1 236 ? 9.519 7.917 5.118 1.00 86.38 236 SER A N 1
ATOM 1887 C CA . SER A 1 236 ? 8.067 8.115 5.093 1.00 86.38 236 SER A CA 1
ATOM 1888 C C . SER A 1 236 ? 7.309 6.798 5.276 1.00 86.38 236 SER A C 1
ATOM 1890 O O . SER A 1 236 ? 6.312 6.770 5.996 1.00 86.38 236 SER A O 1
ATOM 1892 N N . GLU A 1 237 ? 7.803 5.699 4.700 1.00 88.31 237 GLU A N 1
ATOM 1893 C CA . GLU A 1 237 ? 7.263 4.350 4.905 1.00 88.31 237 GLU A CA 1
ATOM 1894 C C . GLU A 1 237 ? 7.343 3.917 6.370 1.00 88.31 237 GLU A C 1
ATOM 1896 O O . GLU A 1 237 ? 6.345 3.461 6.926 1.00 88.31 237 GLU A O 1
ATOM 1901 N N . LEU A 1 238 ? 8.487 4.113 7.035 1.00 91.94 238 LEU A N 1
ATOM 1902 C CA . LEU A 1 238 ? 8.638 3.774 8.454 1.00 91.94 238 LEU A CA 1
ATOM 1903 C C . LEU A 1 238 ? 7.672 4.568 9.335 1.00 91.94 238 LEU A C 1
ATOM 1905 O O . LEU A 1 238 ? 7.007 3.988 10.197 1.00 91.94 238 LEU A O 1
ATOM 1909 N N . VAL A 1 239 ? 7.559 5.879 9.102 1.00 90.25 239 VAL A N 1
ATOM 1910 C CA . VAL A 1 239 ? 6.594 6.735 9.810 1.00 90.25 239 VAL A CA 1
ATOM 1911 C C . VAL A 1 239 ? 5.172 6.224 9.589 1.00 90.25 239 VAL A C 1
ATOM 1913 O O . VAL A 1 239 ? 4.400 6.099 10.542 1.00 90.25 239 VAL A O 1
ATOM 1916 N N . PHE A 1 240 ? 4.840 5.869 8.350 1.00 89.94 240 PHE A N 1
ATOM 1917 C CA . PHE A 1 240 ? 3.543 5.316 8.004 1.00 89.94 240 PHE A CA 1
ATOM 1918 C C . PHE A 1 240 ? 3.279 3.959 8.682 1.00 89.94 240 PHE A C 1
ATOM 1920 O O . PHE A 1 240 ? 2.188 3.759 9.216 1.00 89.94 240 PHE A O 1
ATOM 1927 N N . PHE A 1 241 ? 4.255 3.047 8.748 1.00 92.25 241 PHE A N 1
ATOM 1928 C CA . PHE A 1 241 ? 4.084 1.755 9.422 1.00 92.25 241 PHE A CA 1
ATOM 1929 C C . PHE A 1 241 ? 3.860 1.911 10.922 1.00 92.25 241 PHE A C 1
ATOM 1931 O O . PHE A 1 241 ? 2.963 1.272 11.475 1.00 92.25 241 PHE A O 1
ATOM 1938 N N . VAL A 1 242 ? 4.632 2.785 11.574 1.00 92.62 242 VAL A N 1
ATOM 1939 C CA . VAL A 1 242 ? 4.458 3.096 12.998 1.00 92.62 242 VAL A CA 1
ATOM 1940 C C . VAL A 1 242 ? 3.072 3.686 13.241 1.00 92.62 242 VAL A C 1
ATOM 1942 O O . VAL A 1 242 ? 2.359 3.229 14.135 1.00 92.62 242 VAL A O 1
ATOM 1945 N N . PHE A 1 243 ? 2.658 4.648 12.413 1.00 90.88 243 PHE A N 1
ATOM 1946 C CA . PHE A 1 243 ? 1.332 5.249 12.499 1.00 90.88 243 PHE A CA 1
ATOM 1947 C C . PHE A 1 243 ? 0.215 4.212 12.318 1.00 90.88 243 PHE A C 1
ATOM 1949 O O . PHE A 1 243 ? -0.730 4.166 13.108 1.00 90.88 243 PHE A O 1
ATOM 1956 N N . LEU A 1 244 ? 0.322 3.355 11.300 1.00 91.75 244 LEU A N 1
ATOM 1957 C CA . LEU A 1 244 ? -0.680 2.336 11.015 1.00 91.75 244 LEU A CA 1
ATOM 1958 C C . LEU A 1 244 ? -0.774 1.315 12.153 1.00 91.75 244 LEU A C 1
ATOM 1960 O O . LEU A 1 244 ? -1.882 0.985 12.575 1.00 91.75 244 LEU A O 1
ATOM 1964 N N . LEU A 1 245 ? 0.359 0.849 12.685 1.00 94.31 245 LEU A N 1
ATOM 1965 C CA . LEU A 1 245 ? 0.389 -0.083 13.813 1.00 94.31 245 LEU A CA 1
ATOM 1966 C C . LEU A 1 245 ? -0.244 0.539 15.063 1.00 94.31 245 LEU A C 1
ATOM 1968 O O . LEU A 1 245 ? -1.136 -0.062 15.665 1.00 94.31 245 LEU A O 1
ATOM 1972 N N . TRP A 1 246 ? 0.154 1.768 15.403 1.00 93.00 246 TRP A N 1
ATOM 1973 C CA . TRP A 1 246 ? -0.456 2.531 16.490 1.00 93.00 246 TRP A CA 1
ATOM 1974 C C . TRP A 1 246 ? -1.971 2.650 16.303 1.00 93.00 246 TRP A C 1
ATOM 1976 O O . TRP A 1 246 ? -2.745 2.452 17.245 1.00 93.00 246 TRP A O 1
ATOM 1986 N N . ARG A 1 247 ? -2.429 2.904 15.072 1.00 90.38 247 ARG A N 1
ATOM 1987 C CA . ARG A 1 247 ? -3.859 3.024 14.791 1.00 90.38 247 ARG A CA 1
ATOM 1988 C C . ARG A 1 247 ? -4.608 1.703 14.947 1.00 90.38 247 ARG A C 1
ATOM 1990 O O . ARG A 1 247 ? -5.724 1.700 15.461 1.00 90.38 247 ARG A O 1
ATOM 1997 N N . VAL A 1 248 ? -4.018 0.594 14.507 1.00 92.00 248 VAL A N 1
ATOM 1998 C CA . VAL A 1 248 ? -4.604 -0.747 14.657 1.00 92.00 248 VAL A CA 1
ATOM 1999 C C . VAL A 1 248 ? -4.817 -1.089 16.128 1.00 92.00 248 VAL A C 1
ATOM 2001 O O . VAL A 1 248 ? -5.829 -1.701 16.454 1.00 92.00 248 VAL A O 1
ATOM 2004 N N . GLU A 1 249 ? -3.903 -0.689 17.010 1.00 92.25 249 GLU A N 1
ATOM 2005 C CA . GLU A 1 249 ? -4.018 -0.967 18.443 1.00 92.25 249 GLU A CA 1
ATOM 2006 C C . GLU A 1 249 ? -4.974 -0.026 19.176 1.00 92.25 249 GLU A C 1
ATOM 2008 O O . GLU A 1 249 ? -5.713 -0.460 20.054 1.00 92.25 249 GLU A O 1
ATOM 2013 N N . THR A 1 250 ? -4.998 1.254 18.812 1.00 89.38 250 THR A N 1
ATOM 2014 C CA . THR A 1 250 ? -5.831 2.254 19.500 1.00 89.38 250 THR A CA 1
ATOM 2015 C C . THR A 1 250 ? -7.290 2.255 19.052 1.00 89.38 250 THR A C 1
ATOM 2017 O O . THR A 1 250 ? -8.146 2.813 19.738 1.00 89.38 250 THR A O 1
ATOM 2020 N N . LEU A 1 251 ? -7.613 1.648 17.906 1.00 87.94 251 LEU A N 1
ATOM 2021 C CA . LEU A 1 251 ? -8.988 1.586 17.423 1.00 87.94 251 LEU A CA 1
ATOM 2022 C C . LEU A 1 251 ? -9.775 0.481 18.142 1.00 87.94 251 LEU A C 1
ATOM 2024 O O . LEU A 1 251 ? -9.523 -0.696 17.916 1.00 87.94 251 LEU A O 1
ATOM 2028 N N . SER A 1 252 ? -10.776 0.851 18.942 1.00 87.56 252 SER A N 1
ATOM 2029 C CA . SER A 1 252 ? -11.648 -0.102 19.649 1.00 87.56 252 SER A CA 1
ATOM 2030 C C . SER A 1 252 ? -12.679 -0.770 18.732 1.00 87.56 252 SER A C 1
ATOM 2032 O O . SER A 1 252 ? -13.256 -0.111 17.864 1.00 87.56 252 SER A O 1
ATOM 2034 N N . ASP A 1 253 ? -12.951 -2.059 18.944 1.00 87.06 253 ASP A N 1
ATOM 2035 C CA . ASP A 1 253 ? -14.018 -2.801 18.257 1.00 87.06 253 ASP A CA 1
ATOM 2036 C C . ASP A 1 253 ? -15.411 -2.360 18.736 1.00 87.06 253 ASP A C 1
ATOM 2038 O O . ASP A 1 253 ? -15.715 -2.390 19.927 1.00 87.06 253 ASP A O 1
ATOM 2042 N N . LEU A 1 254 ? -16.270 -1.954 17.798 1.00 80.56 254 LEU A N 1
ATOM 2043 C CA . LEU A 1 254 ? -17.631 -1.483 18.085 1.00 80.56 254 LEU A CA 1
ATOM 2044 C C . LEU A 1 254 ? -18.674 -2.598 18.174 1.00 80.56 254 LEU A C 1
ATOM 2046 O O . LEU A 1 254 ? -19.828 -2.336 18.505 1.00 80.56 254 LEU A O 1
ATOM 2050 N N . SER A 1 255 ? -18.302 -3.841 17.873 1.00 73.19 255 SER A N 1
ATOM 2051 C CA . SER A 1 255 ? -19.269 -4.941 17.828 1.00 73.19 255 SER A CA 1
ATOM 2052 C C . SER A 1 255 ? -19.770 -5.413 19.192 1.00 73.19 255 SER A C 1
ATOM 2054 O O . SER A 1 255 ? -20.816 -6.053 19.244 1.00 73.19 255 SER A O 1
ATOM 2056 N N . GLY A 1 256 ? -19.071 -5.074 20.279 1.00 58.62 256 GLY A N 1
ATOM 2057 C CA . GLY A 1 256 ? -19.484 -5.418 21.642 1.00 58.62 256 GLY A CA 1
ATOM 2058 C C . GLY A 1 256 ? -20.500 -4.449 22.253 1.00 58.62 256 GLY A C 1
ATOM 2059 O O . GLY A 1 256 ? -21.424 -4.892 22.927 1.00 58.62 256 GLY A O 1
ATOM 2060 N N . SER A 1 257 ? -20.377 -3.143 21.994 1.00 55.94 257 SER A N 1
ATOM 2061 C CA . SER A 1 257 ? -21.174 -2.128 22.700 1.00 55.94 257 SER A CA 1
ATOM 2062 C C . SER A 1 257 ? -22.618 -2.029 22.208 1.00 55.94 257 SER A C 1
ATOM 2064 O O . SER A 1 257 ? -23.522 -1.876 23.018 1.00 55.94 257 SER A O 1
ATOM 2066 N N . GLY A 1 258 ? -22.859 -2.180 20.902 1.00 50.62 258 GLY A N 1
ATOM 2067 C CA . GLY A 1 258 ? -24.211 -2.057 20.342 1.00 50.62 258 GLY A CA 1
ATOM 2068 C C . GLY A 1 258 ? -25.126 -3.258 20.610 1.00 50.62 258 GLY A C 1
ATOM 2069 O O . GLY A 1 258 ? -26.333 -3.089 20.691 1.00 50.62 258 GLY A O 1
ATOM 2070 N N . ILE A 1 259 ? -24.576 -4.470 20.755 1.00 50.19 259 ILE A N 1
ATOM 2071 C CA . ILE A 1 259 ? -25.384 -5.679 21.007 1.00 50.19 259 ILE A CA 1
ATOM 2072 C C . ILE A 1 259 ? -25.712 -5.805 22.498 1.00 50.19 259 ILE A C 1
ATOM 2074 O O . ILE A 1 259 ? -26.838 -6.151 22.836 1.00 50.19 259 ILE A O 1
ATOM 2078 N N . GLN A 1 260 ? -24.769 -5.482 23.391 1.00 46.50 260 GLN A N 1
ATOM 2079 C CA . GLN A 1 260 ? -25.025 -5.549 24.833 1.00 46.50 260 GLN A CA 1
ATOM 2080 C C . GLN A 1 260 ? -26.051 -4.515 25.300 1.00 46.50 260 GLN A C 1
ATOM 2082 O O . GLN A 1 260 ? -26.925 -4.869 26.086 1.00 46.50 260 GLN A O 1
ATOM 2087 N N . GLU A 1 261 ? -26.002 -3.277 24.798 1.00 51.41 261 GLU A N 1
ATOM 2088 C CA . GLU A 1 261 ? -27.011 -2.271 25.152 1.00 51.41 261 GLU A CA 1
ATOM 2089 C C . GLU A 1 261 ? -28.394 -2.627 24.595 1.00 51.41 261 GLU A C 1
ATOM 2091 O O . GLU A 1 261 ? -29.380 -2.503 25.316 1.00 51.41 261 GLU A O 1
ATOM 2096 N N . ASP A 1 262 ? -28.493 -3.135 23.363 1.00 54.88 262 ASP A N 1
ATOM 2097 C CA . ASP A 1 262 ? -29.783 -3.501 22.760 1.00 54.88 262 ASP A CA 1
ATOM 2098 C C . ASP A 1 262 ? -30.393 -4.742 23.438 1.00 54.88 262 ASP A C 1
ATOM 2100 O O . ASP A 1 262 ? -31.599 -4.816 23.658 1.00 54.88 262 ASP A O 1
ATOM 2104 N N . GLU A 1 263 ? -29.567 -5.699 23.866 1.00 58.59 263 GLU A N 1
ATOM 2105 C CA . GLU A 1 263 ? -30.013 -6.908 24.560 1.00 58.59 263 GLU A CA 1
ATOM 2106 C C . GLU A 1 263 ? -30.353 -6.652 26.038 1.00 58.59 263 GLU A C 1
ATOM 2108 O O . GLU A 1 263 ? -31.331 -7.206 26.543 1.00 58.59 263 GLU A O 1
ATOM 2113 N N . GLU A 1 264 ? -29.627 -5.771 26.736 1.00 59.75 264 GLU A N 1
ATOM 2114 C CA . GLU A 1 264 ? -30.016 -5.311 28.076 1.00 59.75 264 GLU A CA 1
ATOM 2115 C C . GLU A 1 264 ? -31.262 -4.429 28.049 1.00 59.75 264 GLU A C 1
ATOM 2117 O O . GLU A 1 264 ? -32.119 -4.566 28.925 1.00 59.75 264 GLU A O 1
ATOM 2122 N N . THR A 1 265 ? -31.402 -3.557 27.049 1.00 61.66 265 THR A N 1
ATOM 2123 C CA . THR A 1 265 ? -32.596 -2.719 26.878 1.00 61.66 265 THR A CA 1
ATOM 2124 C C . THR A 1 265 ? -33.801 -3.590 26.550 1.00 61.66 265 THR A C 1
ATOM 2126 O O . THR A 1 265 ? -34.821 -3.485 27.228 1.00 61.66 265 THR A O 1
ATOM 2129 N N . ARG A 1 266 ? -33.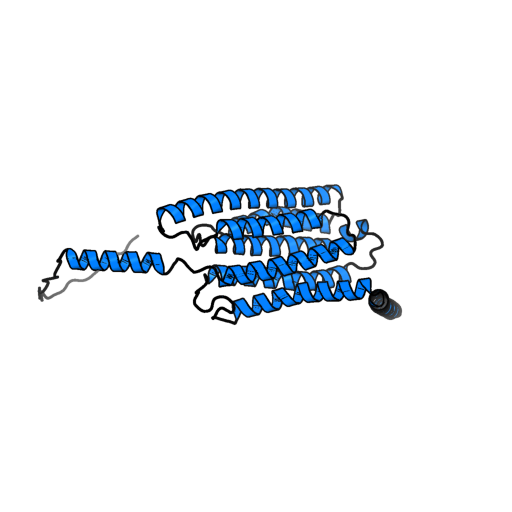651 -4.557 25.636 1.00 61.28 266 ARG A N 1
ATOM 2130 C CA . ARG A 1 266 ? -34.693 -5.541 25.325 1.00 61.28 266 ARG A CA 1
ATOM 2131 C C . ARG A 1 266 ? -35.018 -6.421 26.537 1.00 61.28 266 ARG A C 1
ATOM 2133 O O . ARG A 1 266 ? -36.188 -6.630 26.834 1.00 61.28 266 ARG A O 1
ATOM 2140 N N . ARG A 1 267 ? -34.030 -6.881 27.319 1.00 66.62 267 ARG A N 1
ATOM 2141 C CA . ARG A 1 267 ? -34.270 -7.616 28.584 1.00 66.62 267 ARG A CA 1
ATOM 2142 C C . ARG A 1 267 ? -34.967 -6.766 29.644 1.00 66.62 267 ARG A C 1
ATOM 2144 O O . ARG A 1 267 ? -35.795 -7.295 30.382 1.00 66.62 267 ARG A O 1
ATOM 2151 N N . ARG A 1 268 ? -34.643 -5.475 29.756 1.00 66.94 268 ARG A N 1
ATOM 2152 C CA . ARG A 1 268 ? -35.337 -4.542 30.659 1.00 66.94 268 ARG A CA 1
ATOM 2153 C C . ARG A 1 268 ? -36.768 -4.290 30.203 1.00 66.94 268 ARG A C 1
ATOM 2155 O O . ARG A 1 268 ? -37.656 -4.251 31.045 1.00 66.94 268 ARG A O 1
ATOM 2162 N N . GLU A 1 269 ? -37.000 -4.176 28.903 1.00 66.38 269 GLU A N 1
ATOM 2163 C CA . GLU A 1 269 ? -38.330 -4.008 28.319 1.00 66.38 269 GLU A CA 1
ATOM 2164 C C . GLU A 1 269 ? -39.192 -5.269 28.509 1.00 66.38 269 GLU A C 1
ATOM 2166 O O . GLU A 1 269 ? -40.329 -5.170 28.966 1.00 66.38 269 GLU A O 1
ATOM 2171 N N . TYR A 1 270 ? -38.628 -6.468 28.326 1.00 63.00 270 TYR A N 1
ATOM 2172 C CA . TYR A 1 270 ? -39.286 -7.735 28.686 1.00 63.00 270 TYR A CA 1
ATOM 2173 C C . TYR A 1 270 ? -39.568 -7.854 30.191 1.00 63.00 270 TYR A C 1
ATOM 2175 O O . TYR A 1 270 ? -40.630 -8.325 30.589 1.00 63.00 270 TYR A O 1
ATOM 2183 N N . ARG A 1 271 ? -38.653 -7.390 31.052 1.00 62.22 271 ARG A N 1
ATOM 2184 C CA . ARG A 1 271 ? -38.865 -7.378 32.509 1.00 62.22 271 ARG A CA 1
ATOM 2185 C C . ARG A 1 271 ? -39.945 -6.372 32.934 1.00 62.22 271 ARG A C 1
ATOM 2187 O O . ARG A 1 271 ? -40.684 -6.654 33.870 1.00 62.22 271 ARG A O 1
ATOM 2194 N N . ASN A 1 272 ? -40.050 -5.225 32.261 1.00 63.75 272 ASN A N 1
ATOM 2195 C CA . ASN A 1 272 ? -41.031 -4.180 32.577 1.00 63.75 272 ASN A CA 1
ATOM 2196 C C . ASN A 1 272 ? -42.415 -4.418 31.954 1.00 63.75 272 ASN A C 1
ATOM 2198 O O . ASN A 1 272 ? -43.393 -3.877 32.460 1.00 63.75 272 ASN A O 1
ATOM 2202 N N . THR A 1 273 ? -42.523 -5.223 30.894 1.00 69.12 273 THR A N 1
ATOM 2203 C CA . THR A 1 273 ? -43.818 -5.589 30.285 1.00 69.12 273 THR A CA 1
ATOM 2204 C C . THR A 1 273 ? -44.568 -6.676 31.057 1.00 69.12 273 THR A C 1
ATOM 2206 O O . THR A 1 273 ? -45.720 -6.950 30.736 1.00 69.12 273 THR A O 1
ATOM 2209 N N . GLY A 1 274 ? -43.973 -7.250 32.111 1.00 54.03 274 GLY A N 1
ATOM 2210 C CA . GLY A 1 274 ? -44.700 -8.071 33.083 1.00 54.03 274 GLY A CA 1
ATOM 2211 C C . GLY A 1 274 ? -45.313 -9.350 32.509 1.00 54.03 274 GLY A C 1
ATOM 2212 O O . GLY A 1 274 ? -46.283 -9.852 33.069 1.00 54.03 274 GLY A O 1
ATOM 2213 N N . ILE A 1 275 ? -44.771 -9.889 31.411 1.00 57.53 275 ILE A N 1
ATOM 2214 C CA . ILE A 1 275 ? -45.186 -11.198 30.893 1.00 57.53 275 ILE A CA 1
ATOM 2215 C C . ILE A 1 275 ? -44.533 -12.268 31.772 1.00 57.53 275 ILE A C 1
ATOM 2217 O O . ILE A 1 275 ? -43.450 -12.779 31.496 1.00 57.53 275 ILE A O 1
ATOM 2221 N N . GLN A 1 276 ? -45.183 -12.537 32.897 1.00 47.72 276 GLN A N 1
ATOM 2222 C CA . GLN A 1 276 ? -44.972 -13.726 33.700 1.00 47.72 276 GLN A CA 1
ATOM 2223 C C . GLN A 1 276 ? -45.617 -14.878 32.920 1.00 47.72 276 GLN A C 1
ATOM 2225 O O . GLN A 1 276 ? -46.830 -14.877 32.717 1.00 47.72 276 GLN A O 1
ATOM 2230 N N . GLU A 1 277 ? -44.811 -15.810 32.402 1.00 52.75 277 GLU A N 1
ATOM 2231 C CA . GLU A 1 277 ? -45.322 -17.068 31.846 1.00 52.75 277 GLU A CA 1
ATOM 2232 C C . GLU A 1 277 ? -45.955 -17.885 32.981 1.00 52.75 277 GLU A C 1
ATOM 2234 O O . GLU A 1 277 ? -45.337 -18.768 33.574 1.00 52.75 277 GLU A O 1
ATOM 2239 N N . ASP A 1 278 ? -47.211 -17.583 33.293 1.00 53.72 278 ASP A N 1
ATOM 2240 C CA . ASP A 1 278 ? -48.113 -18.539 33.916 1.00 53.72 278 ASP A CA 1
ATOM 2241 C C . ASP A 1 278 ? -48.478 -19.563 32.838 1.00 53.72 278 ASP A C 1
ATOM 2243 O O . ASP A 1 278 ? -49.322 -19.329 31.974 1.00 53.72 278 ASP A O 1
ATOM 2247 N N . GLY A 1 279 ? -47.763 -20.687 32.845 1.00 45.81 279 GLY A N 1
ATOM 2248 C CA . GLY A 1 279 ? -47.844 -21.695 31.790 1.00 45.81 279 GLY A CA 1
ATOM 2249 C C . GLY A 1 279 ? -47.808 -23.135 32.282 1.00 45.81 279 GLY A C 1
ATOM 2250 O O . GLY A 1 279 ? -47.364 -24.015 31.555 1.00 45.81 279 GLY A O 1
ATOM 2251 N N . ASN A 1 280 ? -48.275 -23.398 33.505 1.00 49.78 280 ASN A N 1
ATOM 2252 C CA . ASN A 1 280 ? -48.671 -24.744 33.910 1.00 49.78 280 ASN A CA 1
ATOM 2253 C C . ASN A 1 280 ? -49.904 -25.171 33.097 1.00 49.78 280 ASN A C 1
ATOM 2255 O O . ASN A 1 280 ? -51.032 -24.876 33.482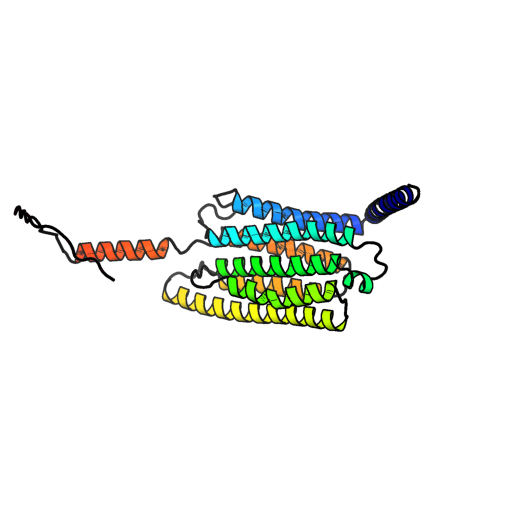 1.00 49.78 280 ASN A O 1
ATOM 2259 N N . THR A 1 281 ? -49.698 -25.880 31.991 1.00 46.00 281 THR A N 1
ATOM 2260 C CA . THR A 1 281 ? -50.725 -26.765 31.430 1.00 46.00 281 THR A CA 1
ATOM 2261 C C . THR A 1 281 ? -50.094 -28.114 31.133 1.00 46.00 281 THR A C 1
ATOM 2263 O O . THR A 1 281 ? -49.555 -28.374 30.062 1.00 46.00 281 THR A O 1
ATOM 2266 N N . GLY A 1 282 ? -50.150 -28.991 32.136 1.00 48.41 282 GLY A N 1
ATOM 2267 C CA . GLY A 1 282 ? -50.125 -30.418 31.878 1.00 48.41 282 GLY A CA 1
ATOM 2268 C C . GLY A 1 282 ? -51.323 -30.766 30.999 1.00 48.41 282 GLY A C 1
ATOM 2269 O O . GLY A 1 282 ? -52.464 -30.669 31.443 1.00 48.41 282 GLY A O 1
ATOM 2270 N N . ILE A 1 283 ? -51.053 -31.150 29.757 1.00 46.84 283 ILE A N 1
ATOM 2271 C CA . ILE A 1 283 ? -51.974 -31.930 28.939 1.00 46.84 283 ILE A CA 1
ATOM 2272 C C . ILE A 1 283 ? -51.209 -33.186 28.549 1.00 46.84 283 ILE A C 1
ATOM 2274 O O . ILE A 1 283 ? -50.317 -33.177 27.705 1.00 46.84 283 ILE A O 1
ATOM 2278 N N . GLN A 1 284 ? -51.531 -34.244 29.278 1.00 49.91 284 GLN A N 1
ATOM 2279 C CA . GLN A 1 284 ? -51.282 -35.623 28.917 1.00 49.91 284 GLN A CA 1
ATOM 2280 C C . GLN A 1 284 ? -52.497 -36.057 28.095 1.00 49.91 284 GLN A C 1
ATOM 2282 O O . GLN A 1 284 ? -53.575 -36.188 28.665 1.00 49.91 284 GLN A O 1
ATOM 2287 N N . GLU A 1 285 ? -52.336 -36.255 26.789 1.00 50.88 285 GLU A N 1
ATOM 2288 C CA . GLU A 1 285 ? -53.243 -37.095 26.004 1.00 50.88 285 GLU A CA 1
ATOM 2289 C C . GLU A 1 285 ? -52.438 -37.972 25.043 1.00 50.88 285 GLU A C 1
ATOM 2291 O O . GLU A 1 285 ? -51.487 -37.535 24.390 1.00 50.88 285 GLU A O 1
ATOM 2296 N N . ASP A 1 286 ? -52.826 -39.241 25.083 1.00 45.84 286 ASP A N 1
ATOM 2297 C CA . ASP A 1 286 ? -52.269 -40.412 24.433 1.00 45.84 286 ASP A CA 1
ATOM 2298 C C . ASP A 1 286 ? -52.607 -40.500 22.932 1.00 45.84 286 ASP A C 1
ATOM 2300 O O . ASP A 1 286 ? -53.547 -39.892 22.426 1.00 45.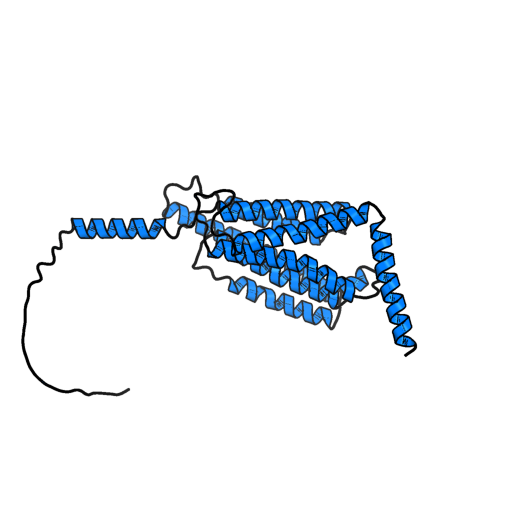84 286 ASP A O 1
ATOM 2304 N N . ASP A 1 287 ? -51.868 -41.407 22.293 1.00 43.59 287 ASP A N 1
ATOM 2305 C CA . ASP A 1 287 ? -52.279 -42.294 21.199 1.00 43.59 287 ASP A CA 1
ATOM 2306 C C . ASP A 1 287 ? -52.317 -41.828 19.723 1.00 43.59 287 ASP A C 1
ATOM 2308 O O . ASP A 1 287 ? -53.203 -41.139 19.230 1.00 43.59 287 ASP A O 1
ATOM 2312 N N . ALA A 1 288 ? -51.366 -42.434 18.995 1.00 43.88 288 ALA A N 1
ATOM 2313 C CA . ALA A 1 288 ? -51.560 -43.284 17.814 1.00 43.88 288 ALA A CA 1
ATOM 2314 C C . ALA A 1 288 ? -52.041 -42.677 16.476 1.00 43.88 288 ALA A C 1
ATOM 2316 O O . ALA A 1 288 ? -53.219 -42.425 16.246 1.00 43.88 288 ALA A O 1
ATOM 2317 N N . GLY A 1 289 ? -51.134 -42.675 15.487 1.00 37.38 289 GLY A N 1
ATOM 2318 C CA . GLY A 1 289 ? -51.499 -42.690 14.062 1.00 37.38 289 GLY A CA 1
ATOM 2319 C C . GLY A 1 289 ? -50.352 -42.310 13.112 1.00 37.38 289 GLY A C 1
ATOM 2320 O O . GLY A 1 289 ? -49.735 -41.271 13.325 1.00 37.38 289 GLY A O 1
ATOM 2321 N N . PRO A 1 290 ? -50.021 -43.115 12.080 1.00 52.31 290 PRO A N 1
ATOM 2322 C CA . PRO A 1 290 ? -48.766 -42.991 11.338 1.00 52.31 290 PRO A CA 1
ATOM 2323 C C . PRO A 1 290 ? -48.796 -41.989 10.163 1.00 52.31 290 PRO A C 1
ATOM 2325 O O . PRO A 1 290 ? -49.822 -41.758 9.529 1.00 52.31 290 PRO A O 1
ATOM 2328 N N . SER A 1 291 ? -47.594 -41.483 9.847 1.00 45.53 291 SER A N 1
ATOM 2329 C CA . SER A 1 291 ? -47.082 -40.999 8.538 1.00 45.53 291 SER A CA 1
ATOM 2330 C C . SER A 1 291 ? -47.545 -41.887 7.350 1.00 45.53 291 SER A C 1
ATOM 2332 O O . SER A 1 291 ? -47.851 -43.047 7.639 1.00 45.53 291 SER A O 1
ATOM 2334 N N . PRO A 1 292 ? -47.529 -41.501 6.040 1.00 55.09 292 PRO A N 1
ATOM 2335 C CA . PRO A 1 292 ? -46.727 -40.446 5.379 1.00 55.09 292 PRO A CA 1
ATOM 2336 C C . PRO A 1 292 ? -47.396 -39.683 4.201 1.00 55.09 292 PRO A C 1
ATOM 2338 O O . PRO A 1 292 ? -48.250 -40.220 3.508 1.00 55.09 292 PRO A O 1
ATOM 2341 N N . TYR A 1 293 ? -46.883 -38.498 3.842 1.00 44.62 293 TYR A N 1
ATOM 2342 C CA . TYR A 1 293 ? -46.885 -38.048 2.438 1.00 44.62 293 TYR A CA 1
ATOM 2343 C C . TYR A 1 293 ? -45.572 -37.345 2.077 1.00 44.62 293 TYR A C 1
ATOM 2345 O O . TYR A 1 293 ? -45.254 -36.253 2.539 1.00 44.62 293 TYR A O 1
ATOM 2353 N N . THR A 1 294 ? -44.813 -38.051 1.247 1.00 53.88 294 THR A N 1
ATOM 2354 C CA . THR A 1 294 ? -43.733 -37.596 0.368 1.00 53.88 294 THR A CA 1
ATOM 2355 C C . THR A 1 294 ? -44.273 -36.899 -0.890 1.00 53.88 294 THR A C 1
ATOM 2357 O O . THR A 1 294 ? -45.408 -37.168 -1.280 1.00 53.88 294 THR A O 1
ATOM 2360 N N . LEU A 1 295 ? -43.359 -36.199 -1.588 1.00 47.69 295 LEU A N 1
ATOM 2361 C CA . LEU A 1 295 ? -43.410 -35.611 -2.949 1.00 47.69 295 LEU A CA 1
ATOM 2362 C C . LEU A 1 295 ? -43.835 -34.129 -2.953 1.00 47.69 295 LEU A C 1
ATOM 2364 O O . LEU A 1 295 ? -44.853 -33.786 -2.370 1.00 47.69 295 LEU A O 1
ATOM 2368 N N . SER A 1 296 ? -43.106 -33.191 -3.564 1.00 50.50 296 SER A N 1
ATOM 2369 C CA . SER A 1 296 ? -42.074 -33.240 -4.618 1.00 50.50 296 SER A CA 1
ATOM 2370 C C . SER A 1 296 ? -41.092 -32.079 -4.482 1.00 50.50 296 SER A C 1
ATOM 2372 O O . SER A 1 296 ? -41.591 -30.975 -4.165 1.00 50.50 296 SER A O 1
#